Protein AF-A0A423UFI4-F1 (afdb_monomer_lite)

Structure (mmCIF, N/CA/C/O backbone):
data_AF-A0A423UFI4-F1
#
_entry.id   AF-A0A423UFI4-F1
#
loop_
_atom_site.group_PDB
_atom_site.id
_atom_site.type_symbol
_atom_site.label_atom_id
_atom_site.label_alt_id
_atom_site.label_comp_id
_atom_site.label_asym_id
_atom_site.label_entity_id
_atom_site.label_seq_id
_atom_site.pdbx_PDB_ins_code
_atom_site.Cartn_x
_atom_site.Cartn_y
_atom_site.Cartn_z
_atom_site.occupancy
_atom_site.B_iso_or_equiv
_atom_site.auth_seq_id
_atom_site.auth_comp_id
_atom_site.auth_asym_id
_atom_site.auth_atom_id
_atom_site.pdbx_PDB_model_num
ATOM 1 N N . MET A 1 1 ? 35.082 -22.199 48.204 1.00 41.47 1 MET A N 1
ATOM 2 C CA . MET A 1 1 ? 34.024 -22.912 47.455 1.00 41.47 1 MET A CA 1
ATOM 3 C C . MET A 1 1 ? 33.230 -21.872 46.673 1.00 41.47 1 MET A C 1
ATOM 5 O O . MET A 1 1 ? 32.578 -21.041 47.291 1.00 41.47 1 MET A O 1
ATOM 9 N N . LYS A 1 2 ? 33.398 -21.810 45.346 1.00 33.72 2 LYS A N 1
ATOM 10 C CA . LYS A 1 2 ? 32.762 -20.807 44.472 1.00 33.72 2 LYS A CA 1
ATOM 11 C C . LYS A 1 2 ? 31.440 -21.377 43.945 1.00 33.72 2 LYS A C 1
ATOM 13 O O . LYS A 1 2 ? 31.449 -22.463 43.376 1.00 33.72 2 LYS A O 1
ATOM 18 N N . LYS A 1 3 ? 30.323 -20.674 44.163 1.00 32.84 3 LYS A N 1
ATOM 19 C CA . LYS A 1 3 ? 29.006 -21.016 43.602 1.00 32.84 3 LYS A CA 1
ATOM 20 C C . LYS A 1 3 ? 28.933 -20.515 42.157 1.00 32.84 3 LYS A C 1
ATOM 22 O O . LYS A 1 3 ? 29.152 -19.331 41.919 1.00 32.84 3 LYS A O 1
ATOM 27 N N . ALA A 1 4 ? 28.640 -21.415 41.223 1.00 35.25 4 ALA A N 1
ATOM 28 C CA . ALA A 1 4 ? 28.339 -21.089 39.836 1.00 35.25 4 ALA A CA 1
ATOM 29 C C . ALA A 1 4 ? 26.831 -20.839 39.685 1.00 35.25 4 ALA A C 1
ATOM 31 O O . ALA A 1 4 ? 26.014 -21.634 40.145 1.00 35.25 4 ALA A O 1
ATOM 32 N N . VAL A 1 5 ? 26.491 -19.714 39.060 1.00 34.34 5 VAL A N 1
ATOM 33 C CA . VAL A 1 5 ? 25.140 -19.340 38.633 1.00 34.34 5 VAL A CA 1
ATOM 34 C C . VAL A 1 5 ? 24.912 -19.955 37.251 1.00 34.34 5 VAL A C 1
ATOM 36 O O . VAL A 1 5 ? 25.726 -19.756 36.353 1.00 34.34 5 VAL A O 1
ATOM 39 N N . SER A 1 6 ? 23.834 -20.722 37.091 1.00 32.78 6 SER A N 1
ATOM 40 C CA . SER A 1 6 ? 23.399 -21.265 35.800 1.00 32.78 6 SER A CA 1
ATOM 41 C C . SER A 1 6 ? 22.425 -20.279 35.152 1.00 32.78 6 SER A C 1
ATOM 43 O O . SER A 1 6 ? 21.407 -19.936 35.750 1.00 32.78 6 SER A O 1
ATOM 45 N N . LEU A 1 7 ? 22.770 -19.796 33.956 1.00 31.41 7 LEU A N 1
ATOM 46 C CA . LEU A 1 7 ? 21.911 -18.981 33.099 1.00 31.41 7 LEU A CA 1
ATOM 47 C C . LEU A 1 7 ? 21.249 -19.914 32.073 1.00 31.41 7 LEU A C 1
ATOM 49 O O . LEU A 1 7 ? 21.942 -20.551 31.280 1.00 31.41 7 LEU A O 1
ATOM 53 N N . LEU A 1 8 ? 19.920 -19.999 32.095 1.00 30.91 8 LEU A N 1
ATOM 54 C CA . LEU A 1 8 ? 19.121 -20.679 31.075 1.00 30.91 8 LEU A CA 1
ATOM 55 C C . LEU A 1 8 ? 18.948 -19.739 29.877 1.00 30.91 8 LEU A C 1
ATOM 57 O O . LEU A 1 8 ? 18.331 -18.684 29.997 1.00 30.91 8 LEU A O 1
ATOM 61 N N . LEU A 1 9 ? 19.505 -20.129 28.731 1.00 27.91 9 LEU A N 1
ATOM 62 C CA . LEU A 1 9 ? 19.321 -19.462 27.446 1.00 27.91 9 LEU A CA 1
ATOM 63 C C . LEU A 1 9 ? 18.262 -20.246 26.655 1.00 27.91 9 LEU A C 1
ATOM 65 O O . LEU A 1 9 ? 18.519 -21.363 26.208 1.00 27.91 9 LEU A O 1
ATOM 69 N N . SER A 1 10 ? 17.058 -19.694 26.516 1.00 30.20 10 SER A N 1
ATOM 70 C CA . SER A 1 10 ? 15.997 -20.258 25.679 1.00 30.20 10 SER A CA 1
ATOM 71 C C . SER A 1 10 ? 16.196 -19.830 24.223 1.00 30.20 10 SER A C 1
ATOM 73 O O . SER A 1 10 ? 16.030 -18.666 23.867 1.00 30.20 10 SER A O 1
ATOM 75 N N . VAL A 1 11 ? 16.557 -20.789 23.370 1.00 29.16 11 VAL A N 1
ATOM 76 C CA . VAL A 1 11 ? 16.586 -20.629 21.910 1.00 29.16 11 VAL A CA 1
ATOM 77 C C . VAL A 1 11 ? 15.175 -20.881 21.378 1.00 29.16 11 VAL A C 1
ATOM 79 O O . VAL A 1 11 ? 14.670 -21.997 21.464 1.00 29.16 11 VAL A O 1
ATOM 82 N N . ILE A 1 12 ? 14.532 -19.846 20.835 1.00 33.28 12 ILE A N 1
ATOM 83 C CA . ILE A 1 12 ? 13.278 -19.973 20.084 1.00 33.28 12 ILE A CA 1
ATOM 84 C C . ILE A 1 12 ? 13.649 -20.178 18.612 1.00 33.28 12 ILE A C 1
ATOM 86 O O . ILE A 1 12 ? 14.130 -19.261 17.950 1.00 33.28 12 ILE A O 1
ATOM 90 N N . VAL A 1 13 ? 13.450 -21.397 18.110 1.00 30.47 13 VAL A N 1
ATOM 91 C CA . VAL A 1 13 ? 13.552 -21.726 16.683 1.00 30.47 13 VAL A CA 1
ATOM 92 C C . VAL A 1 13 ? 12.216 -21.372 16.031 1.00 30.47 13 VAL A C 1
ATOM 94 O O . VAL A 1 13 ? 11.220 -22.060 16.237 1.00 30.47 13 VAL A O 1
ATOM 97 N N . GLY A 1 14 ? 12.179 -20.276 15.273 1.00 29.38 14 GLY A N 1
ATOM 98 C CA . GLY A 1 14 ? 11.041 -19.928 14.424 1.00 29.38 14 GLY A CA 1
ATOM 99 C C . GLY A 1 14 ? 11.077 -20.751 13.139 1.00 29.38 14 GLY A C 1
ATOM 100 O O . GLY A 1 14 ? 11.936 -20.527 12.291 1.00 29.38 14 GLY A O 1
ATOM 101 N N . ALA A 1 15 ? 10.161 -21.709 12.999 1.00 28.64 15 ALA A N 1
ATOM 102 C CA . ALA A 1 15 ? 9.924 -22.406 11.742 1.00 28.64 15 ALA A CA 1
ATOM 103 C C . ALA A 1 15 ? 9.087 -21.509 10.817 1.00 28.64 15 ALA A C 1
ATOM 105 O O . ALA A 1 15 ? 7.944 -21.176 11.126 1.00 28.64 15 ALA A O 1
ATOM 106 N N . THR A 1 16 ? 9.653 -21.111 9.681 1.00 28.44 16 THR A N 1
ATOM 107 C CA . THR A 1 16 ? 8.921 -20.469 8.588 1.00 28.44 16 THR A CA 1
ATOM 108 C C . THR A 1 16 ? 8.152 -21.534 7.809 1.00 28.44 16 THR A C 1
ATOM 110 O O . THR A 1 16 ? 8.743 -22.368 7.128 1.00 28.44 16 THR A O 1
ATOM 113 N N . VAL A 1 17 ? 6.821 -21.518 7.902 1.00 27.69 17 VAL A N 1
ATOM 114 C CA . VAL A 1 17 ? 5.953 -22.323 7.033 1.00 27.69 17 VAL A CA 1
ATOM 115 C C . VAL A 1 17 ? 5.722 -21.542 5.743 1.00 27.69 17 VAL A C 1
ATOM 117 O O . VAL A 1 17 ? 5.067 -20.504 5.743 1.00 27.69 17 VAL A O 1
ATOM 120 N N . SER A 1 18 ? 6.292 -22.026 4.642 1.00 27.89 18 SER A N 1
ATOM 121 C CA . SER A 1 18 ? 5.981 -21.560 3.288 1.00 27.89 18 SER A CA 1
ATOM 122 C C . SER A 1 18 ? 4.750 -22.321 2.799 1.00 27.89 18 SER A C 1
ATOM 124 O O . SER A 1 18 ? 4.812 -23.538 2.630 1.00 27.89 18 SER A O 1
ATOM 126 N N . VAL A 1 19 ? 3.625 -21.638 2.590 1.00 29.23 19 VAL A N 1
ATOM 127 C CA . VAL A 1 19 ? 2.443 -22.250 1.969 1.00 29.23 19 VAL A CA 1
ATOM 128 C C . VAL A 1 19 ? 2.614 -22.155 0.454 1.00 29.23 19 VAL A C 1
ATOM 130 O O . VAL A 1 19 ? 2.548 -21.070 -0.117 1.00 29.23 19 VAL A O 1
ATOM 133 N N . ALA A 1 20 ? 2.883 -23.289 -0.193 1.00 28.89 20 ALA A N 1
ATOM 134 C CA . ALA A 1 20 ? 2.821 -23.408 -1.645 1.00 28.89 20 ALA A CA 1
ATOM 135 C C . ALA A 1 20 ? 1.347 -23.449 -2.078 1.00 28.89 20 ALA A C 1
ATOM 137 O O . ALA A 1 20 ? 0.569 -24.250 -1.559 1.00 28.89 20 ALA A O 1
ATOM 138 N N . ALA A 1 21 ? 0.966 -22.581 -3.017 1.00 31.53 21 ALA A N 1
ATOM 139 C CA . ALA A 1 21 ? -0.362 -22.588 -3.615 1.00 31.53 21 ALA A CA 1
ATOM 140 C C . ALA A 1 21 ? -0.609 -23.917 -4.351 1.00 31.53 21 ALA A C 1
ATOM 142 O O . ALA A 1 21 ? 0.201 -24.351 -5.171 1.00 31.53 21 ALA A O 1
ATOM 143 N N . VAL A 1 22 ? -1.735 -24.557 -4.040 1.00 27.64 22 VAL A N 1
ATOM 144 C CA . VAL A 1 22 ? -2.222 -25.767 -4.708 1.00 27.64 22 VAL A CA 1
ATOM 145 C C . VAL A 1 22 ? -2.750 -25.373 -6.087 1.00 27.64 22 VAL A C 1
ATOM 147 O O . VAL A 1 22 ? -3.757 -24.676 -6.184 1.00 27.64 22 VAL A O 1
ATOM 150 N N . SER A 1 23 ? -2.089 -25.824 -7.155 1.00 31.38 23 SER A N 1
ATOM 151 C CA . SER A 1 23 ? -2.657 -25.797 -8.502 1.00 31.38 23 SER A CA 1
ATOM 152 C C . SER A 1 23 ? -3.461 -27.077 -8.731 1.00 31.38 23 SER A C 1
ATOM 154 O O . SER A 1 23 ? -2.939 -28.189 -8.657 1.00 31.38 23 SER A O 1
ATOM 156 N N . THR A 1 24 ? -4.756 -26.933 -8.999 1.00 31.14 24 THR A N 1
ATOM 157 C CA . THR A 1 24 ? -5.553 -28.004 -9.601 1.00 31.14 24 THR A CA 1
ATOM 158 C C . THR A 1 24 ? -5.586 -27.754 -11.101 1.00 31.14 24 THR A C 1
ATOM 160 O O . THR A 1 24 ? -6.089 -26.738 -11.573 1.00 31.14 24 THR A O 1
ATOM 163 N N . ALA A 1 25 ? -4.953 -28.655 -11.846 1.00 32.31 25 ALA A N 1
ATOM 164 C CA . ALA A 1 25 ? -4.973 -28.666 -13.297 1.00 32.31 25 ALA A CA 1
ATOM 165 C C . ALA A 1 25 ? -6.201 -29.438 -13.793 1.00 32.31 25 ALA A C 1
ATOM 167 O O . ALA A 1 25 ? -6.406 -30.582 -13.390 1.00 32.31 25 ALA A O 1
ATOM 168 N N . GLN A 1 26 ? -6.949 -28.847 -14.723 1.00 28.55 26 GLN A N 1
ATOM 169 C CA . GLN A 1 26 ? -7.680 -29.575 -15.759 1.00 28.55 26 GLN A CA 1
ATOM 170 C C . GLN A 1 26 ? -7.630 -28.758 -17.061 1.00 28.55 26 GLN A C 1
ATOM 172 O O . GLN A 1 26 ? -7.956 -27.574 -17.064 1.00 28.55 26 GLN A O 1
ATOM 177 N N . ALA A 1 27 ? -7.134 -29.411 -18.117 1.00 31.69 27 ALA A N 1
ATOM 178 C CA . ALA A 1 27 ? -7.040 -28.960 -19.512 1.00 31.69 27 ALA A CA 1
ATOM 179 C C . ALA A 1 27 ? -8.453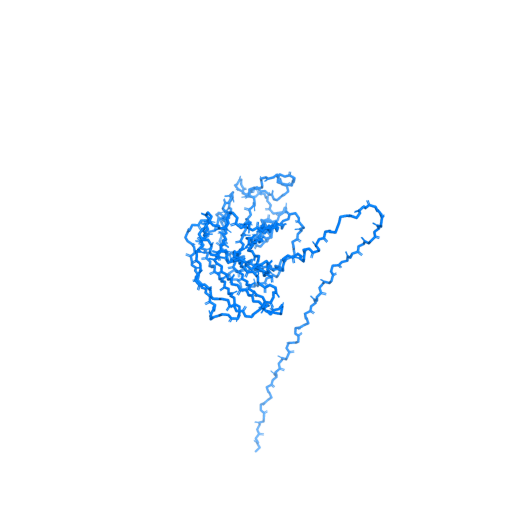 -28.769 -20.127 1.00 31.69 27 ALA A C 1
ATOM 181 O O . ALA A 1 27 ? -9.411 -29.300 -19.570 1.00 31.69 27 ALA A O 1
ATOM 182 N N . ASP A 1 28 ? -8.710 -28.019 -21.203 1.00 29.52 28 ASP A N 1
ATOM 183 C CA . ASP A 1 28 ? -8.026 -27.923 -22.503 1.00 29.52 28 ASP A CA 1
ATOM 184 C C . ASP A 1 28 ? -8.490 -26.663 -23.288 1.00 29.52 28 ASP A C 1
ATOM 186 O O . ASP A 1 28 ? -9.533 -26.092 -22.977 1.00 29.52 28 ASP A O 1
ATOM 190 N N . GLU A 1 29 ? -7.725 -26.320 -24.338 1.00 31.09 29 GLU A N 1
ATOM 191 C CA . GLU A 1 29 ? -8.028 -25.427 -25.487 1.00 31.09 29 GLU A CA 1
ATOM 192 C C . GLU A 1 29 ? -8.194 -23.904 -25.257 1.00 31.09 29 GLU A C 1
ATOM 194 O O . GLU A 1 29 ? -9.284 -23.384 -25.056 1.00 31.09 29 GLU A O 1
ATOM 199 N N . ASP A 1 30 ? -7.100 -23.140 -25.378 1.00 27.67 30 ASP A N 1
ATOM 200 C CA . ASP A 1 30 ? -6.739 -22.402 -26.610 1.00 27.67 30 ASP A CA 1
ATOM 201 C C . ASP A 1 30 ? -5.507 -21.510 -26.333 1.00 27.67 30 ASP A C 1
ATOM 203 O O . ASP A 1 30 ? -5.405 -20.790 -25.335 1.00 27.67 30 ASP A O 1
ATOM 207 N N . THR A 1 31 ? -4.509 -21.617 -27.200 1.00 36.44 31 THR A N 1
ATOM 208 C CA . THR A 1 31 ? -3.157 -21.068 -27.028 1.00 36.44 31 THR A CA 1
ATOM 209 C C . THR A 1 31 ? -3.108 -19.569 -27.326 1.00 36.44 31 THR A C 1
ATOM 211 O O . THR A 1 31 ? -2.766 -19.143 -28.427 1.00 36.44 31 THR A O 1
ATOM 214 N N . VAL A 1 32 ? -3.336 -18.748 -26.303 1.00 30.03 32 VAL A N 1
ATOM 215 C CA . VAL A 1 32 ? -2.696 -17.431 -26.192 1.00 30.03 32 VAL A CA 1
ATOM 216 C C . VAL A 1 32 ? -1.599 -17.585 -25.154 1.00 30.03 32 VAL A C 1
ATOM 218 O O . VAL A 1 32 ? -1.876 -17.960 -24.020 1.00 30.03 3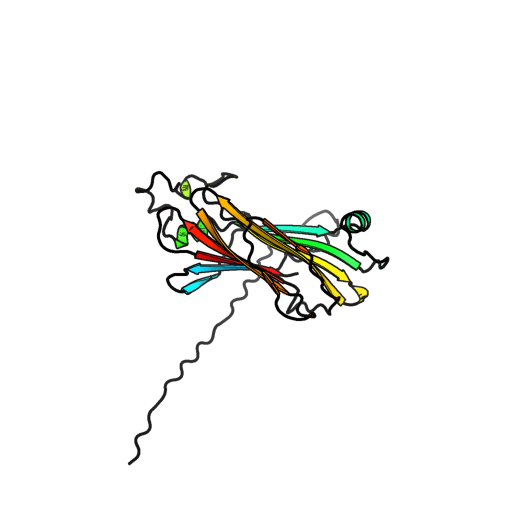2 VAL A O 1
ATOM 221 N N . ALA A 1 33 ? -0.347 -17.330 -25.535 1.00 28.45 33 ALA A N 1
ATOM 222 C CA . ALA A 1 33 ? 0.764 -17.277 -24.595 1.00 28.45 33 ALA A CA 1
ATOM 223 C C . ALA A 1 33 ? 0.530 -16.117 -23.613 1.00 28.45 33 ALA A C 1
ATOM 225 O O . ALA A 1 33 ? 0.995 -14.995 -23.815 1.00 28.45 33 ALA A O 1
ATOM 226 N N . THR A 1 34 ? -0.228 -16.375 -22.551 1.00 28.98 34 THR A N 1
ATOM 227 C CA . THR A 1 34 ? -0.256 -15.552 -21.354 1.00 28.98 34 THR A CA 1
ATOM 228 C C . THR A 1 34 ? 1.157 -15.591 -20.806 1.00 28.98 34 THR A C 1
ATOM 230 O O . THR A 1 34 ? 1.612 -16.601 -20.271 1.00 28.98 34 THR A O 1
ATOM 233 N N . VAL A 1 35 ? 1.890 -14.489 -20.986 1.00 32.12 35 VAL A N 1
ATOM 234 C CA . VAL A 1 35 ? 3.066 -14.201 -20.168 1.00 32.12 35 VAL A CA 1
ATOM 235 C C . VAL A 1 35 ? 2.604 -14.426 -18.737 1.00 32.12 35 VAL A C 1
ATOM 237 O O . VAL A 1 35 ? 1.730 -13.699 -18.268 1.00 32.12 35 VAL A O 1
ATOM 240 N N . ALA A 1 36 ? 3.097 -15.483 -18.092 1.00 28.73 36 ALA A N 1
ATOM 241 C CA . ALA A 1 36 ? 2.765 -15.789 -16.714 1.00 28.73 36 ALA A CA 1
ATOM 242 C C . ALA A 1 36 ? 3.289 -14.629 -15.865 1.00 28.73 36 ALA A C 1
ATOM 244 O O . ALA A 1 36 ? 4.450 -14.595 -15.459 1.00 28.73 36 ALA A O 1
ATOM 245 N N . THR A 1 37 ? 2.453 -13.613 -15.673 1.00 38.28 37 THR A N 1
ATOM 246 C CA . THR A 1 37 ? 2.722 -12.520 -14.759 1.00 38.28 37 THR A CA 1
ATOM 247 C C . THR A 1 37 ? 2.739 -13.155 -13.383 1.00 38.28 37 THR A C 1
ATOM 249 O O . THR A 1 37 ? 1.687 -13.517 -12.857 1.00 38.28 37 THR A O 1
ATOM 252 N N . ARG A 1 38 ? 3.938 -13.361 -12.828 1.00 48.47 38 ARG A N 1
ATOM 253 C CA . ARG A 1 38 ? 4.105 -13.708 -11.417 1.00 48.47 38 ARG A CA 1
ATOM 254 C C . ARG A 1 38 ? 3.233 -12.734 -10.626 1.00 48.47 38 ARG A C 1
ATOM 256 O O . ARG A 1 38 ? 3.368 -11.524 -10.810 1.00 48.47 38 ARG A O 1
ATOM 263 N N . ALA A 1 39 ? 2.292 -13.261 -9.844 1.00 52.88 39 ALA A N 1
ATOM 264 C CA . ALA A 1 39 ? 1.471 -12.424 -8.983 1.00 52.88 39 ALA A CA 1
ATOM 265 C C . ALA A 1 39 ? 2.407 -11.596 -8.088 1.00 52.88 39 ALA A C 1
ATOM 267 O O . ALA A 1 39 ? 3.435 -12.129 -7.651 1.00 52.88 39 ALA A O 1
ATOM 268 N N . PRO A 1 40 ? 2.102 -10.313 -7.850 1.00 56.69 40 PRO A N 1
ATOM 269 C CA . PRO A 1 40 ? 2.939 -9.485 -7.001 1.00 56.69 40 PRO A CA 1
ATOM 270 C C . PRO A 1 40 ? 3.070 -10.127 -5.623 1.00 56.69 40 PRO A C 1
ATOM 272 O O . PRO A 1 40 ? 2.098 -10.637 -5.063 1.00 56.69 40 PRO A O 1
ATOM 275 N N . GLU A 1 41 ? 4.281 -10.117 -5.076 1.00 82.19 41 GLU A N 1
ATOM 276 C CA . GLU A 1 41 ? 4.501 -10.605 -3.723 1.00 82.19 41 GLU A CA 1
ATOM 277 C C . GLU A 1 41 ? 4.039 -9.533 -2.739 1.00 82.19 41 GLU A C 1
ATOM 279 O O . GLU A 1 41 ? 4.568 -8.419 -2.710 1.00 82.19 41 GLU A O 1
ATOM 284 N N . TYR A 1 42 ? 3.046 -9.872 -1.923 1.00 86.50 42 TYR A N 1
ATOM 285 C CA . TYR A 1 42 ? 2.554 -9.000 -0.869 1.00 86.50 42 TYR A CA 1
ATOM 286 C C . TYR A 1 42 ? 2.492 -9.730 0.469 1.00 86.50 42 TYR A C 1
ATOM 288 O O . TYR A 1 42 ? 2.432 -10.957 0.540 1.00 86.50 42 TYR A O 1
ATOM 296 N N . SER A 1 43 ? 2.509 -8.954 1.546 1.00 87.94 43 SER A N 1
ATOM 297 C CA . SER A 1 43 ? 2.246 -9.444 2.896 1.00 87.94 43 SER A CA 1
ATOM 298 C C . SER A 1 43 ? 1.465 -8.400 3.673 1.00 87.94 43 SER A C 1
ATOM 300 O O . SER A 1 43 ? 1.669 -7.197 3.480 1.00 87.94 43 SER A O 1
ATOM 302 N N . VAL A 1 44 ? 0.583 -8.869 4.552 1.00 90.12 44 VAL A N 1
ATOM 303 C CA . VAL A 1 44 ? -0.260 -8.008 5.377 1.00 90.12 44 VAL A CA 1
ATOM 304 C C . VAL A 1 44 ? -0.142 -8.421 6.830 1.00 90.12 44 VAL A C 1
ATOM 306 O O . VAL A 1 44 ? -0.256 -9.599 7.169 1.00 90.12 44 VAL A O 1
ATOM 309 N N . GLU A 1 45 ? 0.092 -7.439 7.688 1.00 91.75 45 GLU A N 1
ATOM 310 C CA . GLU A 1 45 ? 0.199 -7.631 9.128 1.00 91.75 45 GLU A CA 1
ATOM 311 C C . GLU A 1 45 ? -0.724 -6.661 9.854 1.00 91.75 45 GLU A C 1
ATOM 313 O O . GLU A 1 45 ? -0.828 -5.486 9.493 1.00 91.75 45 GLU A O 1
ATOM 318 N N . ILE A 1 46 ? -1.369 -7.155 10.907 1.00 89.00 46 ILE A N 1
ATOM 319 C CA . ILE A 1 46 ? -2.170 -6.355 11.825 1.00 89.00 46 ILE A CA 1
ATOM 320 C C . ILE A 1 46 ? -1.499 -6.381 13.196 1.00 89.00 46 ILE A C 1
ATOM 322 O O . ILE A 1 46 ? -1.278 -7.444 13.777 1.00 89.00 46 ILE A O 1
ATOM 326 N N . THR A 1 47 ? -1.175 -5.200 13.717 1.00 91.50 47 THR A N 1
ATOM 327 C CA . THR A 1 47 ? -0.613 -5.012 15.056 1.00 91.50 47 THR A CA 1
ATOM 328 C C . THR A 1 47 ? -1.614 -4.273 15.936 1.00 91.50 47 THR A C 1
ATOM 330 O O . THR A 1 47 ? -1.965 -3.129 15.643 1.00 91.50 47 THR A O 1
ATOM 333 N N . ASP A 1 48 ? -2.021 -4.873 17.052 1.00 87.38 48 ASP A N 1
ATOM 334 C CA . ASP A 1 48 ? -2.680 -4.129 18.127 1.00 87.38 48 ASP A CA 1
ATOM 335 C C . ASP A 1 48 ? -1.635 -3.240 18.809 1.00 87.38 48 ASP A C 1
ATOM 337 O O . ASP A 1 48 ? -0.651 -3.718 19.376 1.00 87.38 48 ASP A O 1
ATOM 341 N N . THR A 1 49 ? -1.831 -1.925 18.732 1.00 87.88 49 THR A N 1
ATOM 342 C CA . THR A 1 49 ? -0.867 -0.954 19.267 1.00 87.88 49 THR A CA 1
ATOM 343 C C . THR A 1 49 ? -0.856 -0.881 20.795 1.00 87.88 49 THR A C 1
ATOM 345 O O . THR A 1 49 ? 0.091 -0.345 21.365 1.00 87.88 49 THR A O 1
ATOM 348 N N . THR A 1 50 ? -1.867 -1.442 21.461 1.00 84.50 50 THR A N 1
ATOM 349 C CA . THR A 1 50 ? -1.982 -1.490 22.924 1.00 84.50 50 THR A CA 1
ATOM 350 C C . THR A 1 50 ? -1.168 -2.645 23.493 1.00 84.50 50 THR A C 1
ATOM 352 O O . THR A 1 50 ? -0.420 -2.471 24.452 1.00 84.50 50 THR A O 1
ATOM 355 N N . THR A 1 51 ? -1.295 -3.830 22.890 1.00 86.25 51 THR A N 1
ATOM 356 C CA . THR A 1 51 ? -0.593 -5.047 23.331 1.00 86.25 51 THR A CA 1
ATOM 357 C C . THR A 1 51 ? 0.739 -5.272 22.614 1.00 86.25 51 THR A C 1
ATOM 359 O O . THR A 1 51 ? 1.554 -6.072 23.069 1.00 86.25 51 THR A O 1
ATOM 362 N N . GLY A 1 52 ? 0.971 -4.601 21.482 1.00 86.06 52 GLY A N 1
ATOM 363 C CA . GLY A 1 52 ? 2.120 -4.818 20.597 1.00 86.06 52 GLY A CA 1
ATOM 364 C C . GLY A 1 52 ? 2.054 -6.131 19.808 1.00 86.06 52 GLY A C 1
ATOM 365 O O . GLY A 1 52 ? 2.972 -6.444 19.046 1.00 86.06 52 GLY A O 1
ATOM 366 N N . ARG A 1 53 ? 0.984 -6.919 19.974 1.00 86.50 53 ARG A N 1
ATOM 367 C CA . ARG A 1 53 ? 0.827 -8.211 19.308 1.00 86.50 53 ARG A CA 1
ATOM 368 C C . ARG A 1 53 ? 0.613 -7.994 17.815 1.00 86.50 53 ARG A C 1
ATOM 370 O O . ARG A 1 53 ? -0.331 -7.319 17.419 1.00 86.50 53 ARG A O 1
ATOM 377 N N . THR A 1 54 ? 1.470 -8.611 17.006 1.00 88.44 54 THR A N 1
ATOM 378 C CA . THR A 1 54 ? 1.365 -8.612 15.542 1.00 88.44 54 THR A CA 1
ATOM 379 C C . THR A 1 54 ? 0.909 -9.978 15.058 1.00 88.44 54 THR A C 1
ATOM 381 O O . THR A 1 54 ? 1.404 -11.003 15.531 1.00 88.44 54 THR A O 1
ATOM 384 N N . VAL A 1 55 ? -0.051 -9.990 14.140 1.00 85.75 55 VAL A N 1
ATOM 385 C CA . VAL A 1 55 ? -0.609 -11.199 13.541 1.00 85.75 55 VAL A CA 1
ATOM 386 C C . VAL A 1 55 ? -0.533 -11.058 12.018 1.00 85.75 55 VAL A C 1
ATOM 388 O O . VAL A 1 55 ? -1.011 -10.050 11.487 1.00 85.75 55 VAL A O 1
ATOM 391 N N . PRO A 1 56 ? 0.072 -12.026 11.305 1.00 86.06 56 PRO A N 1
ATOM 392 C CA . PRO A 1 56 ? -0.004 -12.062 9.853 1.00 86.06 56 PRO A CA 1
ATOM 393 C C . PRO A 1 56 ? -1.449 -12.330 9.433 1.00 86.06 56 PRO A C 1
ATOM 395 O O . PRO A 1 56 ? -2.134 -13.164 10.029 1.00 86.06 56 PRO A O 1
ATOM 398 N N . VAL A 1 57 ? -1.910 -11.625 8.408 1.00 83.94 57 VAL A N 1
ATOM 399 C CA . VAL A 1 57 ? -3.285 -11.733 7.929 1.00 83.94 57 VAL A CA 1
ATOM 400 C C . VAL A 1 57 ? -3.333 -12.652 6.718 1.00 83.94 57 VAL A C 1
ATOM 402 O O . VAL A 1 57 ? -2.643 -12.421 5.726 1.00 83.94 57 VAL A O 1
ATOM 405 N N . VAL A 1 58 ? -4.163 -13.689 6.803 1.00 78.19 58 VAL A N 1
ATOM 406 C CA . VAL A 1 58 ? -4.567 -14.482 5.639 1.00 78.19 58 VAL A CA 1
ATOM 407 C C . VAL A 1 58 ? -5.798 -13.807 5.046 1.00 78.19 58 VAL A C 1
ATOM 409 O O . VAL A 1 58 ? -6.745 -13.520 5.776 1.00 78.19 58 VAL A O 1
ATOM 412 N N . LEU A 1 59 ? -5.739 -13.511 3.752 1.00 79.69 59 LEU A N 1
ATOM 413 C CA . LEU A 1 59 ? -6.764 -12.764 3.031 1.00 79.69 59 LEU A CA 1
ATOM 414 C C . LEU A 1 59 ? -7.390 -13.645 1.967 1.00 79.69 59 LEU A C 1
ATOM 416 O O . LEU A 1 59 ? -6.681 -14.416 1.312 1.00 79.69 59 LEU A O 1
ATOM 420 N N . ASP A 1 60 ? -8.691 -13.477 1.775 1.00 79.12 60 ASP A N 1
ATOM 421 C CA . ASP A 1 60 ? -9.391 -14.073 0.651 1.00 79.12 60 ASP A CA 1
ATOM 422 C C . ASP A 1 60 ? -9.021 -13.335 -0.642 1.00 79.12 60 ASP A C 1
ATOM 424 O O . ASP A 1 60 ? -8.624 -12.166 -0.633 1.00 79.12 60 ASP A O 1
ATOM 428 N N . SER A 1 61 ? -9.130 -14.012 -1.788 1.00 76.62 61 SER A N 1
ATOM 429 C CA . SER A 1 61 ? -8.776 -13.414 -3.083 1.00 76.62 61 SER A CA 1
ATOM 430 C C . SER A 1 61 ? -9.588 -12.160 -3.403 1.00 76.62 61 SER A C 1
ATOM 432 O O . SER A 1 61 ? -9.087 -11.268 -4.084 1.00 76.62 61 SER A O 1
ATOM 434 N N . ASP A 1 62 ? -10.819 -12.085 -2.899 1.00 79.00 62 ASP A N 1
ATOM 435 C CA . ASP A 1 62 ? -11.739 -10.971 -3.136 1.00 79.00 62 ASP A CA 1
ATOM 436 C C . ASP A 1 62 ? -11.342 -9.705 -2.355 1.00 79.00 62 ASP A C 1
ATOM 438 O O . ASP A 1 62 ? -11.679 -8.593 -2.768 1.00 79.00 62 ASP A O 1
ATOM 442 N N . ASP A 1 63 ? -10.555 -9.858 -1.285 1.00 83.62 63 ASP A N 1
ATOM 443 C CA . ASP A 1 63 ? -10.019 -8.756 -0.478 1.00 83.62 63 ASP A CA 1
ATOM 444 C C . ASP A 1 63 ? -8.725 -8.175 -1.067 1.00 83.62 63 ASP A C 1
ATOM 446 O O . ASP A 1 63 ? -8.208 -7.160 -0.589 1.00 83.62 63 ASP A O 1
ATOM 450 N N . VAL A 1 64 ? -8.178 -8.802 -2.114 1.00 87.75 64 VAL A N 1
ATOM 451 C CA . VAL A 1 64 ? -6.887 -8.442 -2.702 1.00 87.75 64 VAL A CA 1
ATOM 452 C C . VAL A 1 64 ? -7.060 -8.019 -4.150 1.00 87.75 64 VAL A C 1
ATOM 454 O O . VAL A 1 64 ? -7.301 -8.817 -5.053 1.00 87.75 64 VAL A O 1
ATOM 457 N N . LYS A 1 65 ? -6.818 -6.735 -4.411 1.00 90.56 65 LYS A N 1
ATOM 458 C CA . LYS A 1 65 ? -6.782 -6.189 -5.764 1.00 90.56 65 LYS A CA 1
ATOM 459 C C . LYS A 1 65 ? -5.355 -5.859 -6.177 1.00 90.56 65 LYS A C 1
ATOM 461 O O . LYS A 1 65 ? -4.807 -4.812 -5.829 1.00 90.56 65 LYS A O 1
ATOM 466 N N . ASN A 1 66 ? -4.795 -6.727 -7.011 1.00 90.44 66 ASN A N 1
ATOM 467 C CA . ASN A 1 66 ? -3.525 -6.495 -7.690 1.00 90.44 66 ASN A CA 1
ATOM 468 C C . ASN A 1 66 ? -3.756 -5.728 -8.991 1.00 90.44 66 ASN A C 1
ATOM 470 O O . ASN A 1 66 ? -4.607 -6.090 -9.800 1.00 90.44 66 ASN A O 1
ATOM 474 N N . THR A 1 67 ? -3.007 -4.651 -9.199 1.00 92.31 67 THR A N 1
ATOM 475 C CA . THR A 1 67 ? -3.048 -3.870 -10.440 1.00 92.31 67 THR A CA 1
ATOM 476 C C . THR A 1 67 ? -1.645 -3.778 -10.998 1.00 92.31 67 THR A C 1
ATOM 478 O O . THR A 1 67 ? -0.751 -3.331 -10.290 1.00 92.31 67 THR A O 1
ATOM 481 N N . LYS A 1 68 ? -1.470 -4.155 -12.266 1.00 92.44 68 LYS A N 1
ATOM 482 C CA . LYS A 1 68 ? -0.235 -3.978 -13.029 1.00 92.44 68 LYS A CA 1
ATOM 483 C C . LYS A 1 68 ? -0.583 -3.368 -14.375 1.00 92.44 68 LYS A C 1
ATOM 485 O O . LYS A 1 68 ? -1.384 -3.920 -15.124 1.00 92.44 68 LYS A O 1
ATOM 490 N N . THR A 1 69 ? 0.012 -2.226 -14.679 1.00 92.12 69 THR A N 1
ATOM 491 C CA . THR A 1 69 ? -0.192 -1.527 -15.945 1.00 92.12 69 THR A CA 1
ATOM 492 C C . THR A 1 69 ? 1.160 -1.180 -16.532 1.00 92.12 69 THR A C 1
ATOM 494 O O . THR A 1 69 ? 1.925 -0.435 -15.923 1.00 92.12 69 THR A O 1
ATOM 497 N N . GLU A 1 70 ? 1.458 -1.720 -17.710 1.00 90.81 70 GLU A N 1
ATOM 498 C CA . GLU A 1 70 ? 2.595 -1.266 -18.504 1.00 90.81 70 GLU A CA 1
ATOM 499 C C . GLU A 1 70 ? 2.292 0.130 -19.059 1.00 90.81 70 GLU A C 1
ATOM 501 O O . GLU A 1 70 ? 1.224 0.368 -19.618 1.00 90.81 70 GLU A O 1
ATOM 506 N N . ILE A 1 71 ? 3.225 1.059 -18.874 1.00 85.81 71 ILE A N 1
ATOM 507 C CA . ILE A 1 71 ? 3.170 2.401 -19.440 1.00 85.81 71 ILE A CA 1
ATOM 508 C C . ILE A 1 71 ? 3.819 2.334 -20.815 1.00 85.81 71 ILE A C 1
ATOM 510 O O . ILE A 1 71 ? 5.025 2.098 -20.935 1.00 85.81 71 ILE A O 1
ATOM 514 N N . THR A 1 72 ? 3.019 2.574 -21.850 1.00 82.31 72 THR A N 1
ATOM 515 C CA . THR A 1 72 ? 3.513 2.592 -23.226 1.00 82.31 72 THR A CA 1
ATOM 516 C C . THR A 1 72 ? 4.483 3.748 -23.459 1.00 82.31 72 THR A C 1
ATOM 518 O O . THR A 1 72 ? 4.507 4.736 -22.719 1.00 82.31 72 THR A O 1
ATOM 521 N N . ALA A 1 73 ? 5.256 3.666 -24.545 1.00 70.75 73 ALA A N 1
ATOM 522 C CA . ALA A 1 73 ? 6.215 4.712 -24.876 1.00 70.75 73 ALA A CA 1
ATOM 523 C C . ALA A 1 73 ? 5.554 6.107 -25.002 1.00 70.75 73 ALA A C 1
ATOM 525 O O . ALA A 1 73 ? 6.078 7.116 -24.535 1.00 70.75 73 ALA A O 1
ATOM 526 N N . VAL A 1 74 ? 4.357 6.156 -25.595 1.00 72.94 74 VAL A N 1
ATOM 527 C CA . VAL A 1 74 ? 3.597 7.396 -25.811 1.00 72.94 74 VAL A CA 1
ATOM 528 C C . VAL A 1 74 ? 3.056 7.961 -24.493 1.00 72.94 74 VAL A C 1
ATOM 530 O O . VAL A 1 74 ? 3.168 9.160 -24.235 1.00 72.94 74 VAL A O 1
ATOM 533 N N . GLU A 1 75 ? 2.507 7.108 -23.627 1.00 72.94 75 GLU A N 1
ATOM 534 C CA . GLU A 1 75 ? 2.008 7.521 -22.310 1.00 72.94 75 GLU A CA 1
ATOM 535 C C . GLU A 1 75 ? 3.129 7.949 -21.370 1.00 72.94 75 GLU A C 1
ATOM 537 O O . GLU A 1 75 ? 2.935 8.822 -20.524 1.00 72.94 75 GLU A O 1
ATOM 542 N N . GLY A 1 76 ? 4.311 7.347 -21.487 1.00 69.44 76 GLY A N 1
ATOM 543 C CA . GLY A 1 76 ? 5.396 7.712 -20.600 1.00 69.44 76 GLY A CA 1
ATOM 544 C C . GLY A 1 76 ? 5.978 9.087 -20.926 1.00 69.44 76 GLY A C 1
ATOM 545 O O . GLY A 1 76 ? 6.269 9.840 -19.999 1.00 69.44 76 GLY A O 1
ATOM 546 N N . VAL A 1 77 ? 6.034 9.468 -22.210 1.00 70.06 77 VAL A N 1
ATOM 547 C CA . VAL A 1 77 ? 6.427 10.825 -22.631 1.00 70.06 77 VAL A CA 1
ATOM 548 C C . VAL A 1 77 ? 5.466 11.871 -22.061 1.00 70.06 77 VAL A C 1
ATOM 550 O O . VAL A 1 77 ? 5.916 12.872 -21.505 1.00 70.06 77 VAL A O 1
ATOM 553 N N . SER A 1 78 ? 4.150 11.632 -22.117 1.00 70.31 78 SER A N 1
ATOM 554 C CA . SER A 1 78 ? 3.160 12.573 -21.564 1.00 70.31 78 SER A CA 1
ATOM 555 C C . SER A 1 78 ? 3.213 12.679 -20.036 1.00 70.31 78 SER A C 1
ATOM 557 O O . SER A 1 78 ? 2.864 13.716 -19.474 1.00 70.31 78 SER A O 1
ATOM 559 N N . ARG A 1 79 ? 3.712 11.639 -19.356 1.00 71.44 79 ARG A N 1
ATOM 560 C CA . ARG A 1 79 ? 3.944 11.610 -17.903 1.00 71.44 79 ARG A CA 1
ATOM 561 C C . ARG A 1 79 ? 5.343 12.087 -17.488 1.00 71.44 79 ARG A C 1
ATOM 563 O O . ARG A 1 79 ? 5.666 12.037 -16.302 1.00 71.44 79 ARG A O 1
ATOM 570 N N . GLY A 1 80 ? 6.156 12.569 -18.433 1.00 65.88 80 GLY A N 1
ATOM 571 C CA . GLY A 1 80 ? 7.495 13.103 -18.172 1.00 65.88 80 GLY A CA 1
ATOM 572 C C . GLY A 1 80 ? 8.554 12.039 -17.869 1.00 65.88 80 GLY A C 1
ATOM 573 O O . GLY A 1 80 ? 9.588 12.358 -17.286 1.00 65.88 80 GLY A O 1
ATOM 574 N N . TYR A 1 81 ? 8.316 10.778 -18.236 1.00 66.12 81 TYR A N 1
ATOM 575 C CA . TYR A 1 81 ? 9.333 9.734 -18.155 1.00 66.12 81 TYR A CA 1
ATOM 576 C C . TYR A 1 81 ? 10.253 9.800 -19.375 1.00 66.12 81 TYR A C 1
ATOM 578 O O . TYR A 1 81 ? 9.794 9.764 -20.517 1.00 66.12 81 TYR A O 1
ATOM 586 N N . SER A 1 82 ? 11.566 9.833 -19.136 1.00 59.00 82 SER A N 1
ATOM 587 C CA . SER A 1 82 ? 12.564 9.599 -20.183 1.00 59.00 82 SER A CA 1
ATOM 588 C C . SER A 1 82 ? 12.557 8.119 -20.555 1.00 59.00 82 SER A C 1
ATOM 590 O O . SER A 1 82 ? 13.261 7.316 -19.944 1.00 59.00 82 SER A O 1
ATOM 592 N N . LEU A 1 83 ? 11.726 7.757 -21.526 1.00 57.16 83 LEU A N 1
ATOM 593 C CA . LEU A 1 83 ? 11.756 6.447 -22.161 1.00 57.16 83 LEU A CA 1
ATOM 594 C C . LEU A 1 83 ? 12.802 6.509 -23.267 1.00 57.16 83 LEU A C 1
ATOM 596 O O . LEU A 1 83 ? 12.583 7.118 -24.315 1.00 57.16 83 LEU A O 1
ATOM 600 N N . LEU A 1 84 ? 13.979 5.957 -22.995 1.00 51.69 84 LEU A N 1
ATOM 601 C CA . LEU A 1 84 ? 14.997 5.807 -24.024 1.00 51.69 84 LEU A CA 1
ATOM 602 C C . LEU A 1 84 ? 14.613 4.647 -24.951 1.00 51.69 84 LEU A C 1
ATOM 604 O O . LEU A 1 84 ? 13.899 3.728 -24.567 1.00 51.69 84 LEU A O 1
ATOM 608 N N . SER A 1 85 ? 15.094 4.725 -26.188 1.00 54.28 85 SER A N 1
ATOM 609 C CA . SER A 1 85 ? 14.817 3.872 -27.354 1.00 54.28 85 SER A CA 1
ATOM 610 C C . SER A 1 85 ? 15.207 2.387 -27.227 1.00 54.28 85 SER A C 1
ATOM 612 O O . SER A 1 85 ? 15.377 1.710 -28.240 1.00 54.28 85 SER A O 1
ATOM 614 N N . ASP A 1 86 ? 15.421 1.883 -26.014 1.00 64.44 86 ASP A N 1
ATOM 615 C CA . ASP A 1 86 ? 15.841 0.511 -25.755 1.00 64.44 86 ASP A CA 1
ATOM 616 C C . ASP A 1 86 ? 14.611 -0.400 -25.656 1.00 64.44 86 ASP A C 1
ATOM 618 O O . ASP A 1 86 ? 13.806 -0.300 -24.730 1.00 64.44 86 ASP A O 1
ATOM 622 N N . ALA A 1 87 ? 14.472 -1.321 -26.614 1.00 67.19 87 ALA A N 1
ATOM 623 C CA . ALA A 1 87 ? 13.377 -2.289 -26.654 1.00 67.19 87 ALA A CA 1
ATOM 624 C C . ALA A 1 87 ? 13.310 -3.192 -25.406 1.00 67.19 87 ALA A C 1
ATOM 626 O O . ALA A 1 87 ? 12.265 -3.807 -25.170 1.00 67.19 87 ALA A O 1
ATOM 627 N N . SER A 1 88 ? 14.390 -3.264 -24.618 1.00 80.69 88 SER A N 1
ATOM 628 C CA . SER A 1 88 ? 14.480 -4.029 -23.373 1.00 80.69 88 SER A CA 1
ATOM 629 C C . SER A 1 88 ? 14.047 -3.259 -22.118 1.00 80.69 88 SER A C 1
ATOM 631 O O . SER A 1 88 ? 13.919 -3.875 -21.056 1.00 80.69 88 SER A O 1
ATOM 633 N N . GLU A 1 89 ? 13.779 -1.949 -22.222 1.00 86.38 89 GLU A N 1
ATOM 634 C CA . GLU A 1 89 ? 13.198 -1.145 -21.145 1.00 86.38 89 GLU A CA 1
ATOM 635 C C . GLU A 1 89 ? 11.663 -1.215 -21.184 1.00 86.38 89 GLU A C 1
ATOM 637 O O . GLU A 1 89 ? 11.012 -1.045 -22.221 1.00 86.38 89 GLU A O 1
ATOM 642 N N . ARG A 1 90 ? 11.068 -1.476 -20.020 1.00 87.69 90 ARG A N 1
ATOM 643 C CA . ARG A 1 90 ? 9.621 -1.479 -19.802 1.00 87.69 90 ARG A CA 1
ATOM 644 C C . ARG A 1 90 ? 9.307 -0.735 -18.519 1.00 87.69 90 ARG A C 1
ATOM 646 O O . ARG A 1 90 ? 9.975 -0.950 -17.511 1.00 87.69 90 ARG A O 1
ATOM 653 N N . THR A 1 91 ? 8.304 0.136 -18.552 1.00 90.25 91 THR A N 1
ATOM 654 C CA . THR A 1 91 ? 7.856 0.884 -17.371 1.00 90.25 91 THR A CA 1
ATOM 655 C C . THR A 1 91 ? 6.496 0.372 -16.937 1.00 90.25 91 THR A C 1
ATOM 657 O O . THR A 1 91 ? 5.617 0.197 -17.771 1.00 90.25 91 THR A O 1
ATOM 660 N N . TYR A 1 92 ? 6.312 0.161 -15.639 1.00 91.94 92 TYR A N 1
ATOM 661 C CA . TYR A 1 92 ? 5.078 -0.342 -15.054 1.00 91.94 92 TYR A CA 1
ATOM 662 C C . TYR A 1 92 ? 4.639 0.547 -13.897 1.00 91.94 92 TYR A C 1
ATOM 664 O O . TYR A 1 92 ? 5.466 1.009 -13.112 1.00 91.94 92 TYR A O 1
ATOM 672 N N . THR A 1 93 ? 3.333 0.743 -13.762 1.00 93.31 93 THR A N 1
ATOM 673 C CA . THR A 1 93 ? 2.696 1.130 -12.503 1.00 93.31 93 THR A CA 1
ATOM 674 C C . THR A 1 93 ? 2.059 -0.119 -11.919 1.00 93.31 93 THR A C 1
ATOM 676 O O . THR A 1 93 ? 1.193 -0.725 -12.551 1.00 93.31 93 THR A O 1
ATOM 679 N N . GLU A 1 94 ? 2.486 -0.505 -10.724 1.00 94.56 94 GLU A N 1
ATOM 680 C CA . GLU A 1 94 ? 2.005 -1.711 -10.064 1.00 94.56 94 GLU A CA 1
ATOM 681 C C . GLU A 1 94 ? 1.701 -1.443 -8.589 1.00 94.56 94 GLU A C 1
ATOM 683 O O . GLU A 1 94 ? 2.377 -0.652 -7.925 1.00 94.56 94 GLU A O 1
ATOM 688 N N . SER A 1 95 ? 0.632 -2.052 -8.088 1.00 94.94 95 SER A N 1
ATOM 689 C CA . SER A 1 95 ? 0.182 -1.878 -6.712 1.00 94.94 95 SER A CA 1
ATOM 690 C C . SER A 1 95 ? -0.632 -3.060 -6.226 1.00 94.94 95 SER A C 1
ATOM 692 O O . SER A 1 95 ? -1.356 -3.686 -7.005 1.00 94.94 95 SER A O 1
ATOM 694 N N . VAL A 1 96 ? -0.622 -3.246 -4.911 1.00 94.75 96 VAL A N 1
ATOM 695 C CA . VAL A 1 96 ? -1.596 -4.066 -4.199 1.00 94.75 96 VAL A CA 1
ATOM 696 C C . VAL A 1 96 ? -2.517 -3.163 -3.387 1.00 94.75 96 VAL A C 1
ATOM 698 O O . VAL A 1 96 ? -2.059 -2.257 -2.687 1.00 94.75 96 VAL A O 1
ATOM 701 N N . GLN A 1 97 ? -3.818 -3.401 -3.497 1.00 93.56 97 GLN A N 1
ATOM 702 C CA . GLN A 1 97 ? -4.828 -2.877 -2.590 1.00 93.56 97 GLN A CA 1
ATOM 703 C C . GLN A 1 97 ? -5.407 -4.039 -1.798 1.00 93.56 97 GLN A C 1
ATOM 705 O O . GLN A 1 97 ? -5.786 -5.052 -2.378 1.00 93.56 97 GLN A O 1
ATOM 710 N N . ILE A 1 98 ? -5.484 -3.855 -0.490 1.00 91.00 98 ILE A N 1
ATOM 711 C CA . ILE A 1 98 ? -6.006 -4.835 0.447 1.00 91.00 98 ILE A CA 1
ATOM 712 C C . ILE A 1 98 ? -7.202 -4.226 1.160 1.00 91.00 98 ILE A C 1
ATOM 714 O O . ILE A 1 98 ? -7.084 -3.112 1.679 1.00 91.00 98 ILE A O 1
ATOM 718 N N . ASP A 1 99 ? -8.315 -4.947 1.212 1.00 88.81 99 ASP A N 1
ATOM 719 C CA . ASP A 1 99 ? -9.387 -4.703 2.171 1.00 88.81 99 ASP A CA 1
ATOM 720 C C . ASP A 1 99 ? -9.151 -5.554 3.424 1.00 88.81 99 ASP A C 1
ATOM 722 O O . ASP A 1 99 ? -8.989 -6.765 3.339 1.00 88.81 99 ASP A O 1
ATOM 726 N N . VAL A 1 100 ? -9.061 -4.915 4.588 1.00 85.06 100 VAL A N 1
AT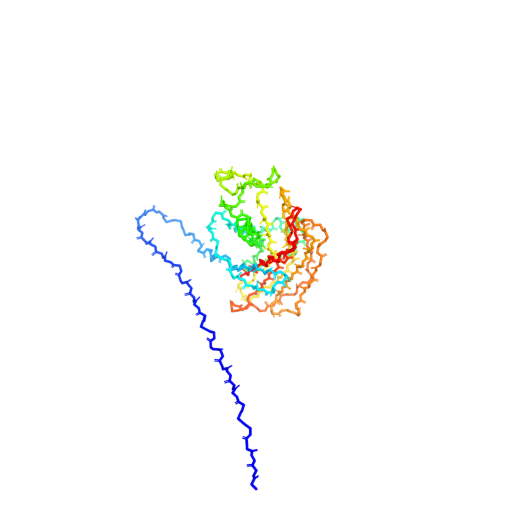OM 727 C CA . VAL A 1 100 ? -8.874 -5.599 5.880 1.00 85.06 100 VAL A CA 1
ATOM 728 C C . VAL A 1 100 ? -10.009 -5.311 6.858 1.00 85.06 100 VAL A C 1
ATOM 730 O O . VAL A 1 100 ? -9.830 -5.401 8.076 1.00 85.06 100 VAL A O 1
ATOM 733 N N . GLY A 1 101 ? -11.171 -4.899 6.348 1.00 82.12 101 GLY A N 1
ATOM 734 C CA . GLY A 1 101 ? -12.313 -4.516 7.174 1.00 82.12 101 GLY A CA 1
ATOM 735 C C . GLY A 1 101 ? -12.685 -5.560 8.222 1.00 82.12 101 GLY A C 1
ATOM 736 O O . GLY A 1 101 ? -12.839 -5.242 9.404 1.00 82.12 101 GLY A O 1
ATOM 737 N N . ASP A 1 102 ? -12.747 -6.821 7.803 1.00 78.50 102 ASP A N 1
ATOM 738 C CA . ASP A 1 102 ? -13.206 -7.926 8.640 1.00 78.50 102 ASP A CA 1
ATOM 739 C C . ASP A 1 102 ? -12.185 -8.269 9.737 1.00 78.50 102 ASP A C 1
ATOM 741 O O . ASP A 1 102 ? -12.541 -8.517 10.892 1.00 78.50 102 ASP A O 1
ATOM 745 N N . GLN A 1 103 ? -10.893 -8.191 9.422 1.00 83.38 103 GLN A N 1
ATOM 746 C CA . GLN A 1 103 ? -9.814 -8.480 10.364 1.00 83.38 103 GLN A CA 1
ATOM 747 C C . GLN A 1 103 ? -9.596 -7.335 11.353 1.00 83.38 103 GLN A C 1
ATOM 749 O O . GLN A 1 103 ? -9.282 -7.581 12.519 1.00 83.38 103 GLN A O 1
ATOM 754 N N . VAL A 1 104 ? -9.817 -6.087 10.931 1.00 83.81 104 VAL A N 1
ATOM 755 C CA . VAL A 1 104 ? -9.859 -4.945 11.850 1.00 83.81 104 VAL A CA 1
ATOM 756 C C . VAL A 1 104 ? -11.049 -5.086 12.794 1.00 83.81 104 VAL A C 1
ATOM 758 O O . VAL A 1 104 ? -10.865 -4.965 14.001 1.00 83.81 104 VAL A O 1
ATOM 761 N N . ALA A 1 105 ? -12.243 -5.398 12.286 1.00 79.38 105 ALA A N 1
ATOM 762 C CA . ALA A 1 105 ? -13.420 -5.623 13.122 1.00 79.38 105 ALA A CA 1
ATOM 763 C C . ALA A 1 105 ? -13.161 -6.708 14.184 1.00 79.38 105 ALA A C 1
ATOM 765 O O . ALA A 1 105 ? -13.396 -6.480 15.372 1.00 79.38 105 ALA A O 1
ATOM 766 N N . ALA A 1 106 ? -12.585 -7.845 13.783 1.00 78.88 106 ALA A N 1
ATOM 767 C CA . ALA A 1 106 ? -12.196 -8.916 14.698 1.00 78.88 106 ALA A CA 1
ATOM 768 C C . ALA A 1 106 ? -11.161 -8.462 15.744 1.00 78.88 106 ALA A C 1
ATOM 770 O O . ALA A 1 106 ? -11.291 -8.798 16.920 1.00 78.88 106 ALA A O 1
ATOM 771 N N . ALA A 1 107 ? -10.167 -7.653 15.356 1.00 80.81 107 ALA A N 1
ATOM 772 C CA . ALA A 1 107 ? -9.162 -7.119 16.280 1.00 80.81 107 ALA A CA 1
ATOM 773 C C . ALA A 1 107 ? -9.758 -6.193 17.357 1.00 80.81 107 ALA A C 1
ATOM 775 O O . ALA A 1 107 ? -9.222 -6.113 18.460 1.00 80.81 107 ALA A O 1
ATOM 776 N N . PHE A 1 108 ? -10.878 -5.531 17.059 1.00 79.06 108 PHE A N 1
ATOM 777 C CA . PHE A 1 108 ? -11.644 -4.736 18.022 1.00 79.06 108 PHE A CA 1
ATOM 778 C C . PHE A 1 108 ? -12.745 -5.540 18.740 1.00 79.06 108 PHE A C 1
ATOM 780 O O . PHE A 1 108 ? -13.484 -4.971 19.538 1.00 79.06 108 PHE A O 1
ATOM 787 N N . GLY A 1 109 ? -12.869 -6.850 18.496 1.00 76.81 109 GLY A N 1
ATOM 788 C CA . GLY A 1 109 ? -13.913 -7.685 19.104 1.00 76.81 109 GLY A CA 1
ATOM 789 C C . GLY A 1 109 ? -15.324 -7.383 18.588 1.00 76.81 109 GLY A C 1
ATOM 790 O O . GLY A 1 109 ? -16.301 -7.614 19.291 1.00 76.81 109 GLY A O 1
ATOM 791 N N . LEU A 1 110 ? -15.438 -6.848 17.370 1.00 73.94 110 LEU A N 1
ATOM 792 C CA . LEU A 1 110 ? -16.702 -6.492 16.715 1.00 73.94 110 LEU A CA 1
ATOM 793 C C . LEU A 1 110 ? -17.248 -7.625 15.832 1.00 73.94 110 LEU A C 1
ATOM 795 O O . LEU A 1 110 ? -17.952 -7.370 14.853 1.00 73.94 110 LEU A O 1
ATOM 799 N N . ASP A 1 111 ? -16.894 -8.875 16.139 1.00 64.81 111 ASP A N 1
ATOM 800 C CA . ASP A 1 111 ? -17.375 -10.025 15.381 1.00 64.81 111 ASP A CA 1
ATOM 801 C C . ASP A 1 111 ? -18.902 -10.195 15.493 1.00 64.81 111 ASP A C 1
ATOM 803 O O . ASP A 1 111 ? -19.566 -9.646 16.378 1.00 64.81 111 ASP A O 1
ATOM 807 N N . ALA A 1 112 ? -19.489 -10.931 14.543 1.00 51.22 112 ALA A N 1
ATOM 808 C CA . ALA A 1 112 ? -20.941 -11.045 14.366 1.00 51.22 112 ALA A CA 1
ATOM 809 C C . ALA A 1 112 ? -21.713 -11.552 15.607 1.00 51.22 112 ALA A C 1
ATOM 811 O O . ALA A 1 112 ? -22.939 -11.472 15.620 1.00 51.22 112 ALA A O 1
ATOM 812 N N . ALA A 1 113 ? -21.024 -12.049 16.641 1.00 49.47 113 ALA A N 1
ATOM 813 C CA . ALA A 1 113 ? -21.617 -12.553 17.875 1.00 49.47 113 ALA A CA 1
ATOM 814 C C . ALA A 1 113 ? -21.799 -11.486 18.978 1.00 49.47 113 ALA A C 1
ATOM 816 O O . ALA A 1 113 ? -22.557 -11.731 19.913 1.00 49.47 113 ALA A O 1
ATOM 817 N N . HIS A 1 114 ? -21.154 -10.314 18.885 1.00 46.72 114 HIS A N 1
ATOM 818 C CA . HIS A 1 114 ? -21.149 -9.295 19.955 1.00 46.72 114 HIS A CA 1
ATOM 819 C C . HIS A 1 114 ? -21.974 -8.027 19.667 1.00 46.72 114 HIS A C 1
ATOM 821 O O . HIS A 1 114 ? -22.015 -7.104 20.486 1.00 46.72 114 HIS A O 1
ATOM 827 N N . VAL A 1 115 ? -22.664 -7.952 18.527 1.00 47.06 115 VAL A N 1
ATOM 828 C CA . VAL A 1 115 ? -23.350 -6.724 18.093 1.00 47.06 115 VAL A CA 1
ATOM 829 C C . VAL A 1 115 ? -24.806 -6.686 18.573 1.00 47.06 115 VAL A C 1
ATOM 831 O O . VAL A 1 115 ? -25.733 -6.806 17.781 1.00 47.06 115 VAL A O 1
ATOM 834 N N . GLU A 1 116 ? -25.018 -6.466 19.873 1.00 47.12 116 GLU A N 1
ATOM 835 C CA . GLU A 1 116 ? -26.315 -5.982 20.393 1.00 47.12 116 GLU A CA 1
ATOM 836 C C . GLU A 1 116 ? -26.262 -4.545 20.951 1.00 47.12 116 GLU A C 1
ATOM 838 O O . GLU A 1 116 ? -27.299 -3.996 21.312 1.00 47.12 116 GLU A O 1
ATOM 843 N N . GLN A 1 117 ? -25.098 -3.876 21.003 1.00 44.31 117 GLN A N 1
ATOM 844 C CA . GLN A 1 117 ? -24.971 -2.631 21.791 1.00 44.31 117 GLN A CA 1
ATOM 845 C C . GLN A 1 117 ? -24.442 -1.368 21.096 1.00 44.31 117 GLN A C 1
ATOM 847 O O . GLN A 1 117 ? -24.164 -0.381 21.774 1.00 44.31 117 GLN A O 1
ATOM 852 N N . SER A 1 118 ? -24.369 -1.288 19.766 1.00 44.94 118 SER A N 1
ATOM 853 C CA . SER A 1 118 ? -24.079 0.011 19.130 1.00 44.94 118 SER A CA 1
ATOM 854 C C . SER A 1 118 ? -24.794 0.203 17.796 1.00 44.94 118 SER A C 1
ATOM 856 O O . SER A 1 118 ? -24.427 -0.357 16.771 1.00 44.94 118 SER A O 1
ATOM 858 N N . SER A 1 119 ? -25.798 1.083 17.789 1.00 46.62 119 SER A N 1
ATOM 859 C CA . SER A 1 119 ? -26.589 1.470 16.608 1.00 46.62 119 SER A CA 1
ATOM 860 C C . SER A 1 119 ? -25.769 2.086 15.461 1.00 46.62 119 SER A C 1
ATOM 862 O O . SER A 1 119 ? -26.283 2.230 14.353 1.00 46.62 119 SER A O 1
ATOM 864 N N . ASN A 1 120 ? -24.496 2.415 15.710 1.00 46.72 120 ASN A N 1
ATOM 865 C CA . ASN A 1 120 ? -23.575 3.030 14.753 1.00 46.72 120 ASN A CA 1
ATOM 866 C C . ASN A 1 120 ? -22.478 2.073 14.236 1.00 46.72 120 ASN A C 1
ATOM 868 O O . ASN A 1 120 ? -21.694 2.470 13.377 1.00 46.72 120 ASN A O 1
ATOM 872 N N . ILE A 1 121 ? -22.394 0.830 14.727 1.00 51.19 121 ILE A N 1
ATOM 873 C CA . ILE A 1 121 ? -21.459 -0.190 14.227 1.00 51.19 121 ILE A CA 1
ATOM 874 C C . ILE A 1 121 ? -22.306 -1.286 13.581 1.00 51.19 121 ILE A C 1
ATOM 876 O O . ILE A 1 121 ? -22.874 -2.135 14.262 1.00 51.19 121 ILE A O 1
ATOM 880 N N . ARG A 1 122 ? -22.467 -1.239 12.254 1.00 50.44 122 ARG A N 1
ATOM 881 C CA . ARG A 1 122 ? -23.186 -2.305 11.544 1.00 50.44 122 ARG A CA 1
ATOM 882 C C . ARG A 1 122 ? -22.362 -3.587 11.615 1.00 50.44 122 ARG A C 1
ATOM 884 O O . ARG A 1 122 ? -21.184 -3.581 11.273 1.00 50.44 122 ARG A O 1
ATOM 891 N N . ALA A 1 123 ? -22.987 -4.666 12.081 1.00 49.75 123 ALA A N 1
ATOM 892 C CA . ALA A 1 123 ? -22.352 -5.972 12.189 1.00 49.75 123 ALA A CA 1
ATOM 893 C C . ALA A 1 123 ? -21.873 -6.470 10.818 1.00 49.75 123 ALA A C 1
ATOM 895 O O . ALA A 1 123 ? -22.589 -6.319 9.825 1.00 49.75 123 ALA A O 1
ATOM 896 N N . LEU A 1 124 ? -20.731 -7.162 10.795 1.00 48.34 124 LEU A N 1
ATOM 897 C CA . LEU A 1 124 ? -20.164 -7.865 9.631 1.00 48.34 124 LEU A CA 1
ATOM 898 C C . LEU A 1 124 ? -21.206 -8.684 8.850 1.00 48.34 124 LEU A C 1
ATOM 900 O O . LEU A 1 124 ? -21.245 -8.659 7.622 1.00 48.34 124 LEU A O 1
ATOM 904 N N . ALA A 1 125 ? -22.114 -9.354 9.569 1.00 43.66 125 ALA A N 1
ATOM 905 C CA . ALA A 1 125 ? -23.174 -10.179 8.988 1.00 43.66 125 ALA A CA 1
ATOM 906 C C . ALA A 1 125 ? -24.171 -9.392 8.116 1.00 43.66 125 ALA A C 1
ATOM 908 O O . ALA A 1 125 ? -24.803 -9.968 7.234 1.00 43.66 125 ALA A O 1
ATOM 909 N N . SER A 1 126 ? -24.308 -8.081 8.337 1.00 50.28 126 SER A N 1
ATOM 910 C CA . SER A 1 126 ? -25.251 -7.226 7.606 1.00 50.28 126 SER A CA 1
ATOM 911 C C . SER A 1 126 ? -24.703 -6.663 6.289 1.00 50.28 126 SER A C 1
ATOM 913 O O . SER A 1 126 ? -25.447 -6.009 5.560 1.00 50.28 126 SER A O 1
ATOM 915 N N . GLU A 1 127 ? -23.429 -6.920 5.966 1.00 52.59 127 GLU A N 1
ATOM 916 C CA . GLU A 1 127 ? -22.750 -6.349 4.790 1.00 52.59 127 GLU A CA 1
ATOM 917 C C . GLU A 1 127 ? -22.199 -7.414 3.820 1.00 52.59 127 GLU A C 1
ATOM 919 O O . GLU A 1 127 ? -21.562 -7.079 2.819 1.00 52.59 127 GLU A O 1
ATOM 924 N N . SER A 1 128 ? -22.480 -8.698 4.075 1.00 44.06 128 SER A N 1
ATOM 925 C CA . SER A 1 128 ? -22.128 -9.797 3.167 1.00 44.06 128 SER A CA 1
ATOM 926 C C . SER A 1 128 ? -22.764 -9.595 1.782 1.00 44.06 128 SER A C 1
ATOM 928 O O . SER A 1 128 ? -23.964 -9.348 1.672 1.00 44.06 128 SER A O 1
ATOM 930 N N . GLY A 1 129 ? -21.951 -9.654 0.721 1.00 43.59 129 GLY A N 1
ATOM 931 C CA . GLY A 1 129 ? -22.380 -9.434 -0.669 1.00 43.59 129 GLY A CA 1
ATOM 932 C C . GLY A 1 129 ? -22.546 -7.967 -1.100 1.00 43.59 129 GLY A C 1
ATOM 933 O O . GLY A 1 129 ? -22.879 -7.711 -2.256 1.00 43.59 129 GLY A O 1
ATOM 934 N N . SER A 1 130 ? -22.303 -6.991 -0.217 1.00 49.19 130 SER A N 1
ATOM 935 C CA . SER A 1 130 ? -22.322 -5.567 -0.577 1.00 49.19 130 SER A CA 1
ATOM 936 C C . SER A 1 130 ? -20.989 -5.137 -1.193 1.00 49.19 130 SER A C 1
ATOM 938 O O . SER A 1 130 ? -19.938 -5.293 -0.578 1.00 49.19 130 SER A O 1
ATOM 940 N N . SER A 1 131 ? -21.024 -4.485 -2.361 1.00 49.22 131 SER A N 1
ATOM 941 C CA . SER A 1 131 ? -19.848 -3.810 -2.943 1.00 49.22 131 SER A CA 1
ATOM 942 C C . SER A 1 131 ? -19.401 -2.578 -2.141 1.00 49.22 131 SER A C 1
ATOM 944 O O . SER A 1 131 ? -18.398 -1.939 -2.464 1.00 49.22 131 SER A O 1
ATOM 946 N N . THR A 1 132 ? -20.176 -2.194 -1.124 1.00 51.47 132 THR A N 1
ATOM 947 C CA . THR A 1 132 ? -19.889 -1.086 -0.222 1.00 51.47 132 THR A CA 1
ATOM 948 C C . THR A 1 132 ? -20.186 -1.498 1.220 1.00 51.47 132 THR A C 1
ATOM 950 O O . THR A 1 132 ? -21.285 -1.227 1.711 1.00 51.47 132 THR A O 1
ATOM 953 N N . LYS A 1 133 ? -19.223 -2.110 1.914 1.00 60.50 133 LYS A N 1
ATOM 954 C CA . LYS A 1 133 ? -19.334 -2.363 3.355 1.00 60.50 133 LYS A CA 1
ATOM 955 C C . LYS A 1 133 ? -18.945 -1.086 4.111 1.00 60.50 133 LYS A C 1
ATOM 957 O O . LYS A 1 133 ? -18.036 -0.360 3.692 1.00 60.50 133 LYS A O 1
ATOM 962 N N . ASN A 1 134 ? -19.655 -0.733 5.179 1.00 59.75 134 ASN A N 1
ATOM 963 C CA . ASN A 1 134 ? -19.212 0.308 6.109 1.00 59.75 134 ASN A CA 1
ATOM 964 C C . ASN A 1 134 ? -17.970 -0.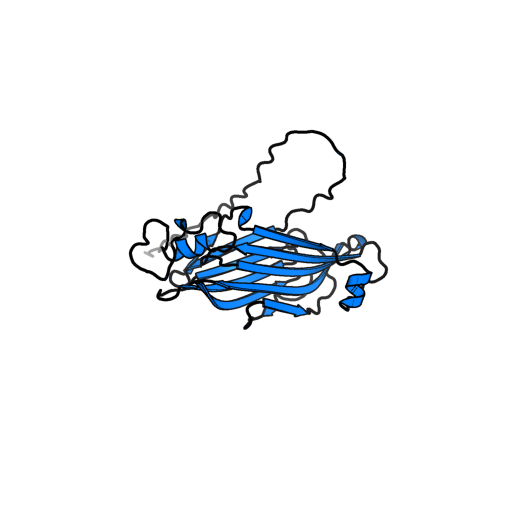138 6.885 1.00 59.75 134 ASN A C 1
ATOM 966 O O . ASN A 1 134 ? -17.315 0.715 7.482 1.00 59.75 134 ASN A O 1
ATOM 970 N N . SER A 1 135 ? -17.639 -1.433 6.847 1.00 64.69 135 SER A N 1
ATOM 971 C CA . SER A 1 135 ? -16.366 -1.972 7.305 1.00 64.69 135 SER A CA 1
ATOM 972 C C . SER A 1 135 ? -15.205 -1.873 6.314 1.00 64.69 135 SER A C 1
ATOM 974 O O . SER A 1 135 ? -14.117 -2.238 6.734 1.00 64.69 135 SER A O 1
ATOM 976 N N . ASP A 1 136 ? -15.349 -1.374 5.069 1.00 73.12 136 ASP A N 1
ATOM 977 C CA . ASP A 1 136 ? -14.199 -1.372 4.137 1.00 73.12 136 ASP A CA 1
ATOM 978 C C . ASP A 1 136 ? -13.020 -0.576 4.734 1.00 73.12 136 ASP A C 1
ATOM 980 O O . ASP A 1 136 ? -13.074 0.655 4.867 1.00 73.12 136 ASP A O 1
ATOM 984 N N . VAL A 1 137 ? -11.914 -1.266 5.006 1.00 86.19 137 VAL A N 1
ATOM 985 C CA . VAL A 1 137 ? -10.647 -0.652 5.408 1.00 86.19 137 VAL A CA 1
ATOM 986 C C . VAL A 1 137 ? -9.640 -0.986 4.327 1.00 86.19 137 VAL A C 1
ATOM 988 O O . VAL A 1 137 ? -8.948 -1.998 4.378 1.00 86.19 137 VAL A O 1
ATOM 991 N N . LYS A 1 138 ? -9.570 -0.112 3.321 1.00 91.12 138 LYS A N 1
ATOM 992 C CA . LYS A 1 138 ? -8.723 -0.327 2.144 1.00 91.12 138 LYS A CA 1
ATOM 993 C C . LYS A 1 138 ? -7.380 0.359 2.310 1.00 91.12 138 LYS A C 1
ATOM 995 O O . LYS A 1 138 ? -7.332 1.576 2.505 1.00 91.12 138 LYS A O 1
ATOM 1000 N N . VAL A 1 139 ? -6.301 -0.403 2.171 1.00 94.94 139 VAL A N 1
ATOM 1001 C CA . VAL A 1 139 ? -4.915 0.076 2.223 1.00 94.94 139 VAL A CA 1
ATOM 1002 C C . VAL A 1 139 ? -4.201 -0.329 0.938 1.00 94.94 139 VAL A C 1
ATOM 1004 O O . VAL A 1 139 ? -4.256 -1.480 0.521 1.00 94.94 139 VAL A O 1
ATOM 1007 N N . THR A 1 140 ? -3.547 0.630 0.285 1.00 96.56 140 THR A N 1
ATOM 1008 C CA . THR A 1 140 ? -2.833 0.423 -0.982 1.00 96.56 140 THR A CA 1
ATOM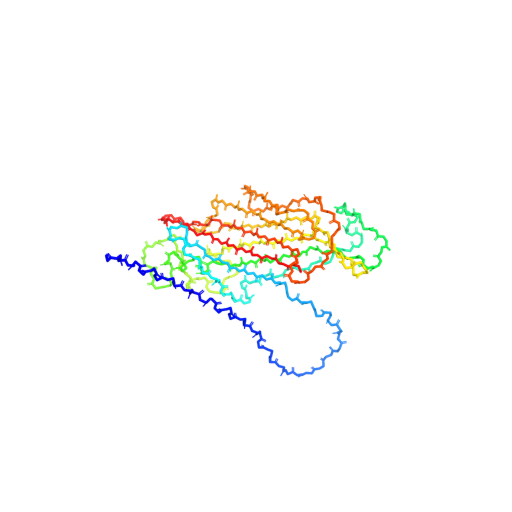 1009 C C . THR A 1 140 ? -1.356 0.765 -0.825 1.00 96.56 140 THR A C 1
ATOM 1011 O O . THR A 1 140 ? -1.018 1.808 -0.257 1.00 96.56 140 THR A O 1
ATOM 1014 N N . ALA A 1 141 ? -0.485 -0.071 -1.387 1.00 97.00 141 ALA A N 1
ATOM 1015 C CA . ALA A 1 141 ? 0.942 0.191 -1.560 1.00 97.00 141 ALA A CA 1
ATOM 1016 C C . ALA A 1 141 ? 1.330 -0.068 -3.021 1.00 97.00 141 ALA A C 1
ATOM 1018 O O . ALA A 1 141 ? 0.922 -1.075 -3.605 1.00 97.00 141 ALA A O 1
ATOM 1019 N N . GLY A 1 142 ? 2.102 0.834 -3.628 1.00 96.81 142 GLY A N 1
ATOM 1020 C CA . GLY A 1 142 ? 2.475 0.697 -5.031 1.00 96.81 142 GLY A CA 1
ATOM 1021 C C . GLY A 1 142 ? 3.698 1.498 -5.454 1.00 96.81 142 GLY A C 1
ATOM 1022 O O . GLY A 1 142 ? 4.110 2.471 -4.813 1.00 96.81 142 GLY A O 1
ATOM 1023 N N . LEU A 1 143 ? 4.271 1.069 -6.575 1.00 95.38 143 LEU A N 1
ATOM 1024 C CA . LEU A 1 143 ? 5.430 1.673 -7.216 1.00 95.38 143 LEU A CA 1
ATOM 1025 C C . LEU A 1 143 ? 5.160 1.894 -8.701 1.00 95.38 143 LEU A C 1
ATOM 1027 O O . LEU A 1 143 ? 4.505 1.098 -9.371 1.00 95.38 143 LEU A O 1
ATOM 1031 N N . THR A 1 144 ? 5.697 2.984 -9.240 1.00 94.38 144 THR A N 1
ATOM 1032 C CA . THR A 1 144 ? 5.999 3.044 -10.670 1.00 94.38 144 THR A CA 1
ATOM 1033 C C . THR A 1 144 ? 7.485 2.809 -10.836 1.00 94.38 144 THR A C 1
ATOM 1035 O O . THR A 1 144 ? 8.288 3.504 -10.211 1.00 94.38 144 THR A O 1
ATOM 1038 N N . TYR A 1 145 ? 7.850 1.834 -11.656 1.00 92.06 145 TYR A N 1
ATOM 1039 C CA . TYR A 1 145 ? 9.231 1.432 -11.871 1.00 92.06 145 TYR A CA 1
ATOM 1040 C C . TYR A 1 145 ? 9.478 1.128 -13.342 1.00 92.06 145 TYR A C 1
ATOM 1042 O O . TYR A 1 145 ? 8.560 0.759 -14.072 1.00 92.06 145 TYR A O 1
ATOM 1050 N N . SER A 1 146 ? 10.723 1.264 -13.776 1.00 90.69 146 SER A N 1
ATOM 1051 C CA . SER A 1 146 ? 11.162 0.726 -15.059 1.00 90.69 146 SER A CA 1
ATOM 1052 C C . SER A 1 146 ? 12.128 -0.416 -14.817 1.00 90.69 146 SER A C 1
ATOM 1054 O O . SER A 1 146 ? 13.017 -0.304 -13.973 1.00 90.69 146 SER A O 1
ATOM 1056 N N . ALA A 1 147 ? 11.955 -1.495 -15.567 1.00 90.25 147 ALA A N 1
ATOM 1057 C CA . ALA A 1 147 ? 12.851 -2.636 -15.604 1.00 90.25 147 ALA A CA 1
ATOM 1058 C C . ALA A 1 147 ? 13.550 -2.673 -16.966 1.00 90.25 147 ALA A C 1
ATOM 1060 O O . ALA A 1 147 ? 12.908 -2.473 -17.998 1.00 90.25 147 ALA A O 1
ATOM 1061 N N . ASN A 1 148 ? 14.856 -2.929 -16.966 1.00 89.12 148 ASN A N 1
ATOM 1062 C CA . ASN A 1 148 ? 15.635 -3.187 -18.168 1.00 89.12 148 ASN A CA 1
ATOM 1063 C C . ASN A 1 148 ? 16.122 -4.638 -18.121 1.00 89.12 148 ASN A C 1
ATOM 1065 O O . ASN A 1 148 ? 16.987 -4.992 -17.314 1.00 89.12 148 ASN A O 1
ATOM 1069 N N . ALA A 1 149 ? 15.542 -5.477 -18.978 1.00 86.38 149 ALA A N 1
ATOM 1070 C CA . ALA A 1 149 ? 15.858 -6.902 -19.013 1.00 86.38 149 ALA A CA 1
ATOM 1071 C C . ALA A 1 149 ? 17.266 -7.176 -19.567 1.00 86.38 149 ALA A C 1
ATOM 1073 O O . ALA A 1 149 ? 17.917 -8.114 -19.117 1.00 86.38 149 ALA A O 1
ATOM 1074 N N . GLY A 1 150 ? 17.757 -6.348 -20.498 1.00 86.44 150 GLY A N 1
ATOM 1075 C CA . GLY A 1 150 ? 19.088 -6.506 -21.092 1.00 86.44 150 GLY A CA 1
ATOM 1076 C C . GLY A 1 150 ? 20.223 -6.276 -20.090 1.00 86.44 150 GLY A C 1
ATOM 1077 O O . GLY A 1 150 ? 21.243 -6.957 -20.144 1.00 86.44 150 GLY A O 1
ATOM 1078 N N . ASN A 1 151 ? 20.018 -5.361 -19.141 1.00 86.94 151 ASN A N 1
ATOM 1079 C CA . ASN A 1 151 ? 21.002 -4.985 -18.126 1.00 86.94 151 ASN A CA 1
ATOM 1080 C C . ASN A 1 151 ? 20.716 -5.579 -16.735 1.00 86.94 151 ASN A C 1
ATOM 1082 O O . ASN A 1 151 ? 21.515 -5.384 -15.821 1.00 86.94 151 ASN A O 1
ATOM 1086 N N . ASN A 1 152 ? 19.592 -6.284 -16.556 1.00 89.12 152 ASN A N 1
ATOM 1087 C CA . ASN A 1 152 ? 19.090 -6.751 -15.259 1.00 89.12 152 ASN A CA 1
ATOM 1088 C C . ASN A 1 152 ? 19.055 -5.626 -14.203 1.00 89.12 152 ASN A C 1
ATOM 1090 O O . ASN A 1 152 ? 19.550 -5.770 -13.080 1.00 89.12 152 ASN A O 1
ATOM 1094 N N . THR A 1 153 ? 18.499 -4.473 -14.580 1.00 90.25 153 THR A N 1
ATOM 1095 C CA . THR A 1 153 ? 18.405 -3.294 -13.712 1.00 90.25 153 THR A CA 1
ATOM 1096 C C . THR A 1 153 ? 16.972 -2.808 -13.547 1.00 90.25 153 THR A C 1
ATOM 1098 O O . THR A 1 153 ? 16.106 -3.029 -14.393 1.00 90.25 153 THR A O 1
ATOM 1101 N N . VAL A 1 154 ? 16.724 -2.118 -12.436 1.00 91.06 154 VAL A N 1
ATOM 1102 C CA . VAL A 1 154 ? 15.439 -1.507 -12.096 1.00 91.06 154 VAL A CA 1
ATOM 1103 C C . VAL A 1 154 ? 15.642 -0.095 -11.538 1.00 91.06 154 VAL A C 1
ATOM 1105 O O . VAL A 1 154 ? 16.622 0.166 -10.834 1.00 91.06 154 VAL A O 1
ATOM 1108 N N . LYS A 1 155 ? 14.722 0.820 -11.856 1.00 90.62 155 LYS A N 1
ATOM 1109 C CA . LYS A 1 155 ? 14.624 2.166 -11.264 1.00 90.62 155 LYS A CA 1
ATOM 1110 C C . LYS A 1 155 ? 13.193 2.423 -10.801 1.00 90.62 155 LYS A C 1
ATOM 1112 O O . LYS A 1 155 ? 12.255 2.117 -11.532 1.00 90.62 155 LYS A O 1
ATOM 1117 N N . VAL A 1 156 ? 13.007 3.015 -9.626 1.00 91.88 156 VAL A N 1
ATOM 1118 C CA . VAL A 1 156 ? 11.695 3.451 -9.124 1.00 91.88 156 VAL A CA 1
ATOM 1119 C C . VAL A 1 156 ? 11.484 4.924 -9.459 1.00 91.88 156 VAL A C 1
ATOM 1121 O O . VAL A 1 156 ? 12.211 5.789 -8.994 1.00 91.88 156 VAL A O 1
ATOM 1124 N N . SER A 1 157 ? 10.463 5.251 -10.239 1.00 91.56 157 SER A N 1
ATOM 1125 C CA . SER A 1 157 ? 10.173 6.639 -10.616 1.00 91.56 157 SER A CA 1
ATOM 1126 C C . SER A 1 157 ? 9.094 7.282 -9.750 1.00 91.56 157 SER A C 1
ATOM 1128 O O . SER A 1 157 ? 9.080 8.504 -9.582 1.00 91.56 157 SER A O 1
ATOM 1130 N N . ARG A 1 158 ? 8.177 6.483 -9.191 1.00 93.31 158 ARG A N 1
ATOM 1131 C CA . ARG A 1 158 ? 7.133 6.961 -8.275 1.00 93.31 158 ARG A CA 1
ATOM 1132 C C . ARG A 1 158 ? 6.880 5.959 -7.162 1.00 93.31 158 ARG A C 1
ATOM 1134 O O . ARG A 1 158 ? 6.922 4.755 -7.399 1.00 93.31 158 ARG A O 1
ATOM 1141 N N . ALA A 1 159 ? 6.544 6.462 -5.985 1.00 94.81 159 ALA A N 1
ATOM 1142 C CA . ALA A 1 159 ? 6.075 5.656 -4.870 1.00 94.81 159 ALA A CA 1
ATOM 1143 C C . ALA A 1 159 ? 4.749 6.235 -4.369 1.00 94.81 159 ALA A C 1
ATOM 1145 O O . ALA A 1 159 ? 4.620 7.447 -4.153 1.00 94.81 159 ALA A O 1
ATOM 1146 N N . PHE A 1 160 ? 3.731 5.386 -4.270 1.00 96.88 160 PHE A N 1
ATOM 1147 C CA . PHE A 1 160 ? 2.360 5.821 -4.047 1.00 96.88 160 PHE A CA 1
ATOM 1148 C C . PHE A 1 160 ? 1.592 4.831 -3.181 1.00 96.88 160 PHE A C 1
ATOM 1150 O O . PHE A 1 160 ? 1.975 3.677 -2.998 1.00 96.88 160 PHE A O 1
ATOM 1157 N N . GLY A 1 161 ? 0.481 5.309 -2.648 1.00 97.12 161 GLY A N 1
ATOM 1158 C CA . GLY A 1 161 ? -0.383 4.518 -1.801 1.00 97.12 161 GLY A CA 1
ATOM 1159 C C . GLY A 1 161 ? -1.638 5.288 -1.450 1.00 97.12 161 GLY A C 1
ATOM 1160 O O . GLY A 1 161 ? -1.819 6.457 -1.814 1.00 97.12 161 GLY A O 1
ATOM 1161 N N . SER A 1 162 ? -2.531 4.601 -0.762 1.00 96.56 162 SER A N 1
ATOM 1162 C CA . SER A 1 162 ? -3.758 5.199 -0.274 1.00 96.56 162 SER A CA 1
ATOM 1163 C C . SER A 1 162 ? -4.290 4.437 0.924 1.00 96.56 162 SER A C 1
ATOM 1165 O O . SER A 1 162 ? -3.970 3.272 1.155 1.00 96.56 162 SER A O 1
ATOM 1167 N N . THR A 1 163 ? -5.124 5.122 1.686 1.00 94.44 163 THR A N 1
ATOM 1168 C CA . THR A 1 163 ? -5.963 4.536 2.718 1.00 94.44 163 THR A CA 1
ATOM 1169 C C . THR A 1 163 ? -7.358 5.126 2.584 1.00 94.44 163 THR A C 1
ATOM 1171 O O . THR A 1 163 ? -7.485 6.347 2.435 1.00 94.44 163 THR A O 1
ATOM 1174 N N . VAL A 1 164 ? -8.394 4.312 2.711 1.00 87.19 164 VAL A N 1
ATOM 1175 C CA . VAL A 1 164 ? -9.779 4.787 2.678 1.00 87.19 164 VAL A CA 1
ATOM 1176 C C . VAL A 1 164 ? -10.349 4.801 4.094 1.00 87.19 164 VAL A C 1
ATOM 1178 O O . VAL A 1 164 ? -10.227 3.822 4.820 1.00 87.19 164 VAL A O 1
ATOM 1181 N N . ASN A 1 165 ? -10.972 5.919 4.473 1.00 77.75 165 ASN A N 1
ATOM 1182 C CA . ASN A 1 165 ? -11.813 5.995 5.667 1.00 77.75 165 ASN A CA 1
ATOM 1183 C C . ASN A 1 165 ? -13.253 5.713 5.244 1.00 77.75 165 ASN A C 1
ATOM 1185 O O . ASN A 1 165 ? -13.745 6.366 4.317 1.00 77.75 165 ASN A O 1
ATOM 1189 N N . LYS A 1 166 ? -13.934 4.789 5.918 1.00 76.31 166 LYS A N 1
ATOM 1190 C CA . LYS A 1 166 ? -15.331 4.476 5.626 1.00 76.31 166 LYS A CA 1
ATOM 1191 C C . LYS A 1 166 ? -16.054 3.987 6.875 1.00 76.31 166 LYS A C 1
ATOM 1193 O O . LYS A 1 166 ? -15.467 3.338 7.735 1.00 76.31 166 LYS A O 1
ATOM 1198 N N . GLY A 1 167 ? -17.336 4.342 6.962 1.00 74.88 167 GLY A N 1
ATOM 1199 C CA . GLY A 1 167 ? -18.177 4.004 8.103 1.00 74.88 167 GLY A CA 1
ATOM 1200 C C . GLY A 1 167 ? -17.576 4.497 9.418 1.00 74.88 167 GLY A C 1
ATOM 1201 O O . GLY A 1 167 ? -17.207 5.664 9.545 1.00 74.88 167 GLY A O 1
ATOM 1202 N N . SER A 1 168 ? -17.477 3.585 10.382 1.00 76.94 168 SER A N 1
ATOM 1203 C CA . SER A 1 168 ? -16.977 3.861 11.735 1.00 76.94 168 SER A CA 1
ATOM 1204 C C . SER A 1 168 ? -15.461 3.695 11.869 1.00 76.94 168 SER A C 1
ATOM 1206 O O . SER A 1 168 ? -14.912 3.993 12.931 1.00 76.94 168 SER A O 1
ATOM 1208 N N . TYR A 1 169 ? -14.782 3.258 10.804 1.00 85.44 169 TYR A N 1
ATOM 1209 C CA . TYR A 1 169 ? -13.337 3.061 10.758 1.00 85.44 169 TYR A CA 1
ATOM 1210 C C . TYR A 1 169 ? -12.654 4.287 10.156 1.00 85.44 169 TYR A C 1
ATOM 1212 O O . TYR A 1 169 ? -13.011 4.771 9.077 1.00 85.44 169 TYR A O 1
ATOM 1220 N N . TYR A 1 170 ? -11.631 4.793 10.838 1.00 86.94 170 TYR A N 1
ATOM 1221 C CA . TYR A 1 170 ? -10.881 5.947 10.359 1.00 86.94 170 TYR A CA 1
ATOM 1222 C C . TYR A 1 170 ? -9.386 5.824 10.636 1.00 86.94 170 TYR A C 1
ATOM 1224 O O . TYR A 1 170 ? -8.940 5.392 11.700 1.00 86.94 170 TYR A O 1
ATOM 1232 N N . VAL A 1 171 ? -8.594 6.246 9.655 1.00 91.56 171 VAL A N 1
ATOM 1233 C CA . VAL A 1 171 ? -7.135 6.279 9.709 1.00 91.56 171 VAL A CA 1
ATOM 1234 C C . VAL A 1 171 ? -6.692 7.564 10.400 1.00 91.56 171 VAL A C 1
ATOM 1236 O O . VAL A 1 171 ? -6.972 8.668 9.925 1.00 91.56 171 VAL A O 1
ATOM 1239 N N . LYS A 1 172 ? -5.982 7.419 11.520 1.00 91.81 172 LYS A N 1
ATOM 1240 C CA . LYS A 1 172 ? -5.443 8.519 12.327 1.00 91.81 172 LYS A CA 1
ATOM 1241 C C . LYS A 1 172 ? -4.101 9.026 11.804 1.00 91.81 172 LYS A C 1
ATOM 1243 O O . LYS A 1 172 ? -3.864 10.230 11.798 1.00 91.81 172 LYS A O 1
ATOM 1248 N N . SER A 1 173 ? -3.220 8.118 11.402 1.00 93.69 173 SER A N 1
ATOM 1249 C CA . SER A 1 173 ? -1.888 8.436 10.880 1.00 93.69 173 SER A CA 1
ATOM 1250 C C . SER A 1 173 ? -1.442 7.387 9.871 1.00 93.69 173 SER A C 1
ATOM 1252 O O . SER A 1 173 ? -2.044 6.314 9.765 1.00 93.69 173 SER A O 1
ATOM 1254 N N . ARG A 1 174 ? -0.414 7.729 9.093 1.00 95.25 174 ARG A N 1
ATOM 1255 C CA . ARG A 1 174 ? 0.102 6.917 7.995 1.00 95.25 174 ARG A CA 1
ATOM 1256 C C . ARG A 1 174 ? 1.610 7.055 7.943 1.00 95.25 174 ARG A C 1
ATOM 1258 O O . ARG A 1 174 ? 2.100 8.184 7.944 1.00 95.25 174 ARG A O 1
ATOM 1265 N N . ASP A 1 175 ? 2.290 5.932 7.797 1.00 96.31 175 ASP A N 1
ATOM 1266 C CA . ASP A 1 175 ? 3.701 5.895 7.448 1.00 96.31 175 ASP A CA 1
ATOM 1267 C C . ASP A 1 175 ? 3.846 5.134 6.134 1.00 96.31 175 ASP A C 1
ATOM 1269 O O . ASP A 1 175 ? 3.162 4.144 5.880 1.00 96.31 175 ASP A O 1
ATOM 1273 N N . PHE A 1 176 ? 4.704 5.630 5.257 1.00 96.75 176 PHE A N 1
ATOM 1274 C CA . PHE A 1 176 ? 4.933 5.029 3.957 1.00 96.75 176 PHE A CA 1
ATOM 1275 C C . PHE A 1 176 ? 6.424 4.876 3.717 1.00 96.75 176 PHE A C 1
ATOM 1277 O O . PHE A 1 176 ? 7.191 5.831 3.856 1.00 96.75 176 PHE A O 1
ATOM 1284 N N . PHE A 1 177 ? 6.827 3.677 3.324 1.00 94.50 177 PHE A N 1
ATOM 1285 C CA . PHE A 1 177 ? 8.214 3.324 3.086 1.00 94.50 177 PHE A CA 1
ATOM 1286 C C . PHE A 1 177 ? 8.360 2.769 1.684 1.00 94.50 177 PHE A C 1
ATOM 1288 O O . PHE A 1 177 ? 7.487 2.064 1.189 1.00 94.50 177 PHE A O 1
ATOM 1295 N N . TRP A 1 178 ? 9.488 3.034 1.045 1.00 93.50 178 TRP A N 1
ATOM 1296 C CA . TRP A 1 178 ? 9.850 2.327 -0.174 1.00 93.50 178 TRP A CA 1
ATOM 1297 C C . TRP A 1 178 ? 11.357 2.206 -0.297 1.00 93.50 178 TRP A C 1
ATOM 1299 O O . TRP A 1 178 ? 12.129 2.952 0.322 1.00 93.50 178 TRP A O 1
ATOM 1309 N N . ARG A 1 179 ? 11.780 1.245 -1.112 1.00 91.19 179 ARG A N 1
ATOM 1310 C CA . ARG A 1 179 ? 13.189 1.037 -1.409 1.00 91.19 179 ARG A CA 1
ATOM 1311 C C . ARG A 1 179 ? 13.365 0.337 -2.745 1.00 91.19 179 ARG A C 1
ATOM 1313 O O . ARG A 1 179 ? 12.637 -0.594 -3.063 1.00 91.19 179 ARG A O 1
ATOM 1320 N N . ASN A 1 180 ? 14.406 0.738 -3.462 1.00 91.06 180 ASN A N 1
ATOM 1321 C CA . ASN A 1 180 ? 15.057 -0.073 -4.480 1.00 91.06 180 ASN A CA 1
ATOM 1322 C C . ASN A 1 180 ? 16.367 -0.597 -3.869 1.00 91.06 180 ASN A C 1
ATOM 1324 O O . ASN A 1 180 ? 17.274 0.205 -3.668 1.00 91.06 180 ASN A O 1
ATOM 1328 N N . PRO A 1 181 ? 16.482 -1.877 -3.469 1.00 82.06 181 PRO A N 1
ATOM 1329 C CA . PRO A 1 181 ? 17.618 -2.344 -2.671 1.00 82.06 181 PRO A CA 1
ATOM 1330 C C . PRO A 1 181 ? 18.998 -2.184 -3.306 1.00 82.06 181 PRO A C 1
ATOM 1332 O O . PRO A 1 181 ? 19.973 -2.061 -2.565 1.00 82.06 181 PRO A O 1
ATOM 1335 N N . GLY A 1 182 ? 19.078 -2.140 -4.638 1.00 76.56 182 GLY A N 1
ATOM 1336 C CA . GLY A 1 182 ? 20.319 -1.835 -5.349 1.00 76.56 182 GLY A CA 1
ATOM 1337 C C . GLY A 1 182 ? 20.695 -0.344 -5.333 1.00 76.56 182 GLY A C 1
ATOM 1338 O O . GLY A 1 182 ? 21.775 0.017 -5.794 1.00 76.56 182 GLY A O 1
ATOM 1339 N N . ASN A 1 183 ? 19.827 0.520 -4.805 1.00 77.00 183 ASN A N 1
ATOM 1340 C CA . ASN A 1 183 ? 20.020 1.957 -4.680 1.00 77.00 183 ASN A CA 1
ATOM 1341 C C . ASN A 1 183 ? 19.946 2.398 -3.200 1.00 77.00 183 ASN A C 1
ATOM 1343 O O . ASN A 1 183 ? 19.415 1.697 -2.334 1.00 77.00 183 ASN A O 1
ATOM 1347 N N . PHE A 1 184 ? 20.549 3.540 -2.872 1.00 67.62 184 PHE A N 1
ATOM 1348 C CA . PHE A 1 184 ? 20.783 3.987 -1.495 1.00 67.62 184 PHE A CA 1
ATOM 1349 C C . PHE A 1 184 ? 19.512 4.050 -0.626 1.00 67.62 184 PHE A C 1
ATOM 1351 O O . PHE A 1 184 ? 18.559 4.728 -0.993 1.00 67.62 184 PHE A O 1
ATOM 1358 N N . GLY A 1 185 ? 19.595 3.499 0.595 1.00 70.50 185 GLY A N 1
ATOM 1359 C CA . GLY A 1 185 ? 18.762 3.811 1.772 1.00 70.50 185 GLY A CA 1
ATOM 1360 C C . GLY A 1 185 ? 17.252 3.531 1.682 1.00 70.50 185 GLY A C 1
ATOM 1361 O O . GLY A 1 185 ? 16.600 3.781 0.676 1.00 70.50 185 GLY A O 1
ATOM 1362 N N . VAL A 1 186 ? 16.655 3.073 2.787 1.00 78.44 186 VAL A N 1
ATOM 1363 C CA . VAL A 1 186 ? 15.187 3.086 2.931 1.00 78.44 186 VAL A CA 1
ATOM 1364 C C . VAL A 1 186 ? 14.712 4.539 2.912 1.00 78.44 186 VAL A C 1
ATOM 1366 O O . VAL A 1 186 ? 15.305 5.393 3.577 1.00 78.44 186 VAL A O 1
ATOM 1369 N N . LYS A 1 187 ? 13.660 4.826 2.145 1.00 86.88 187 LYS A N 1
ATOM 1370 C CA . LYS A 1 187 ? 12.995 6.130 2.140 1.00 86.88 187 LYS A CA 1
ATOM 1371 C C . LYS A 1 187 ? 11.695 6.033 2.923 1.00 86.88 187 LYS A C 1
ATOM 1373 O O . LYS A 1 187 ? 10.998 5.025 2.827 1.00 86.88 187 LYS A O 1
ATOM 1378 N N . THR A 1 188 ? 11.384 7.092 3.662 1.00 90.06 188 THR A N 1
ATOM 1379 C CA . THR A 1 188 ? 10.193 7.179 4.509 1.00 90.06 188 THR A CA 1
ATOM 1380 C C . THR A 1 188 ? 9.463 8.482 4.237 1.00 90.06 188 THR A C 1
ATOM 1382 O O . THR A 1 188 ? 10.088 9.523 4.019 1.00 90.06 188 THR A O 1
ATOM 1385 N N . TYR A 1 189 ? 8.139 8.424 4.273 1.00 90.56 189 TYR A N 1
ATOM 1386 C CA . TYR A 1 189 ? 7.254 9.568 4.172 1.00 90.56 189 TYR A CA 1
ATOM 1387 C C . TYR A 1 189 ? 6.053 9.397 5.113 1.00 90.56 189 TYR A C 1
ATOM 1389 O O . TYR A 1 189 ? 5.650 8.274 5.402 1.00 90.56 189 TYR A O 1
ATOM 1397 N N . HIS A 1 190 ? 5.460 10.508 5.558 1.00 94.75 190 HIS A N 1
ATOM 1398 C CA . HIS A 1 190 ? 4.311 10.527 6.470 1.00 94.75 190 HIS A CA 1
ATOM 1399 C C . HIS A 1 190 ? 3.105 11.225 5.810 1.00 94.75 190 HIS A C 1
ATOM 1401 O O . HIS A 1 190 ? 2.940 12.441 5.957 1.00 94.75 190 HIS A O 1
ATOM 1407 N N . PRO A 1 191 ? 2.278 10.506 5.022 1.00 93.38 191 PRO A N 1
ATOM 1408 C CA . PRO A 1 191 ? 1.138 11.096 4.325 1.00 93.38 191 PRO A CA 1
ATOM 1409 C C . PRO A 1 191 ? 0.082 11.678 5.264 1.00 93.38 191 PRO A C 1
ATOM 1411 O O . PRO A 1 191 ? -0.475 10.993 6.119 1.00 93.38 191 PRO A O 1
ATOM 1414 N N . THR A 1 192 ? -0.276 12.942 5.038 1.00 90.62 192 THR A N 1
ATOM 1415 C CA . THR A 1 192 ? -1.395 13.600 5.735 1.00 90.62 192 THR A CA 1
ATOM 1416 C C . THR A 1 192 ? -2.730 13.401 5.014 1.00 90.62 192 THR A C 1
ATOM 1418 O O . THR A 1 192 ? -3.787 13.411 5.642 1.00 90.62 192 THR A O 1
ATOM 1421 N N . VAL A 1 193 ? -2.692 13.154 3.703 1.00 91.94 193 VAL A N 1
ATOM 1422 C CA . VAL A 1 193 ? -3.862 12.920 2.845 1.00 91.94 193 VAL A CA 1
ATOM 1423 C C . VAL A 1 193 ? -4.146 11.426 2.656 1.00 91.94 193 VAL A C 1
ATOM 1425 O O . VAL A 1 193 ? -3.259 10.588 2.809 1.00 91.94 193 VAL A O 1
ATOM 1428 N N . GLY A 1 194 ? -5.393 11.085 2.313 1.00 91.62 194 GLY A N 1
ATOM 1429 C CA . GLY A 1 194 ? -5.833 9.693 2.132 1.00 91.62 194 GLY A CA 1
ATOM 1430 C C . GLY A 1 194 ? -5.267 8.994 0.893 1.00 91.62 194 GLY A C 1
ATOM 1431 O O . GLY A 1 194 ? -5.278 7.773 0.833 1.00 91.62 194 GLY A O 1
ATOM 1432 N N . SER A 1 195 ? -4.742 9.735 -0.080 1.00 96.12 195 SER A N 1
ATOM 1433 C CA . SER A 1 195 ? -4.064 9.183 -1.254 1.00 96.12 195 SER A CA 1
ATOM 1434 C C . SER A 1 195 ? -2.856 10.042 -1.575 1.00 96.12 195 SER A C 1
ATOM 1436 O O . SER A 1 195 ? -2.955 11.269 -1.568 1.00 96.12 195 SER A O 1
ATOM 1438 N N . TRP A 1 196 ? -1.731 9.411 -1.884 1.00 96.50 196 TRP A N 1
ATOM 1439 C CA . TRP A 1 196 ? -0.481 10.102 -2.173 1.00 96.50 196 TRP A CA 1
ATOM 1440 C C . TRP A 1 196 ? 0.238 9.480 -3.355 1.00 96.50 196 TRP A C 1
ATOM 1442 O O . TRP A 1 196 ? 0.067 8.305 -3.667 1.00 96.50 196 TRP A O 1
ATOM 1452 N N . ASN A 1 197 ? 1.062 10.289 -4.014 1.00 95.56 197 ASN A N 1
ATOM 1453 C CA . ASN A 1 197 ? 1.859 9.848 -5.142 1.00 95.56 197 ASN A CA 1
ATOM 1454 C C . ASN A 1 197 ? 3.104 10.733 -5.287 1.00 95.56 197 ASN A C 1
ATOM 1456 O O . ASN A 1 197 ? 3.021 11.847 -5.808 1.00 95.56 197 ASN A O 1
ATOM 1460 N N . TYR A 1 198 ? 4.255 10.231 -4.850 1.00 91.19 198 TYR A N 1
ATOM 1461 C CA . TYR A 1 198 ? 5.512 10.974 -4.836 1.00 91.19 198 TYR A CA 1
ATOM 1462 C C . TYR A 1 198 ? 6.389 10.591 -6.020 1.00 91.19 198 TYR A C 1
ATOM 1464 O O . TYR A 1 198 ? 6.620 9.410 -6.272 1.00 91.19 198 TYR A O 1
ATOM 1472 N N . SER A 1 199 ? 6.904 11.596 -6.729 1.00 90.44 199 SER A N 1
ATOM 1473 C CA . SER A 1 199 ? 8.009 11.393 -7.665 1.00 90.44 199 SER A CA 1
ATOM 1474 C C . SER A 1 199 ? 9.269 11.040 -6.878 1.00 90.44 199 SER A C 1
ATOM 1476 O O . SER A 1 199 ? 9.563 11.674 -5.863 1.00 90.44 199 SER A O 1
ATOM 1478 N N . VAL A 1 200 ? 10.019 10.054 -7.357 1.00 87.38 200 VAL A N 1
ATOM 1479 C CA . VAL A 1 200 ? 11.255 9.588 -6.731 1.00 87.38 200 VAL A CA 1
ATOM 1480 C C . VAL A 1 200 ? 12.400 9.793 -7.713 1.00 87.38 200 VAL A C 1
ATOM 1482 O O . VAL A 1 200 ? 12.282 9.461 -8.891 1.00 87.38 200 VAL A O 1
ATOM 1485 N N . THR A 1 201 ? 13.514 10.327 -7.225 1.00 82.75 201 THR A N 1
ATOM 1486 C CA . THR A 1 201 ? 14.763 10.370 -7.988 1.00 82.75 201 THR A CA 1
ATOM 1487 C C . THR A 1 201 ? 15.568 9.125 -7.647 1.00 82.75 201 THR A C 1
ATOM 1489 O O . THR A 1 201 ? 16.339 9.121 -6.688 1.00 82.75 201 THR A O 1
ATOM 1492 N N . ASP A 1 202 ? 15.334 8.054 -8.398 1.00 85.44 202 ASP A N 1
ATOM 1493 C CA . ASP A 1 202 ? 16.024 6.776 -8.251 1.00 85.44 202 ASP A CA 1
ATOM 1494 C C . ASP A 1 202 ? 16.902 6.527 -9.485 1.00 85.44 202 ASP A C 1
ATOM 1496 O O . ASP A 1 202 ? 16.465 6.690 -10.625 1.00 85.44 202 ASP A O 1
ATOM 1500 N N . ASN A 1 203 ? 18.151 6.134 -9.260 1.00 88.06 203 ASN A N 1
ATOM 1501 C CA . ASN A 1 203 ? 19.043 5.642 -10.300 1.00 88.06 203 ASN A CA 1
ATOM 1502 C C . ASN A 1 203 ? 18.762 4.168 -10.599 1.00 88.06 203 ASN A C 1
ATOM 1504 O O . ASN A 1 203 ? 18.318 3.418 -9.724 1.00 88.06 203 ASN A O 1
ATOM 1508 N N . TRP A 1 204 ? 19.107 3.754 -11.818 1.00 89.00 204 TRP A N 1
ATOM 1509 C CA . TRP A 1 204 ? 19.174 2.345 -12.184 1.00 89.00 204 TRP A CA 1
ATOM 1510 C C . TRP A 1 204 ? 20.082 1.578 -11.232 1.00 89.00 204 TRP A C 1
ATOM 1512 O O . TRP A 1 204 ? 21.221 1.978 -10.987 1.00 89.00 204 TRP A O 1
ATOM 1522 N N . ALA A 1 205 ? 19.585 0.451 -10.743 1.00 89.31 205 ALA A N 1
ATOM 1523 C CA . ALA A 1 205 ? 20.341 -0.442 -9.894 1.00 89.31 205 ALA A CA 1
ATOM 1524 C C . ALA A 1 205 ? 20.082 -1.903 -10.250 1.00 89.31 205 ALA A C 1
ATOM 1526 O O . ALA A 1 205 ? 19.051 -2.222 -10.838 1.00 89.31 205 ALA A O 1
ATOM 1527 N N . GLY A 1 206 ? 21.021 -2.784 -9.903 1.00 87.75 206 GLY A N 1
ATOM 1528 C CA . GLY A 1 206 ? 20.891 -4.214 -10.175 1.00 87.75 206 GLY A CA 1
ATOM 1529 C C . GLY A 1 206 ? 19.642 -4.803 -9.519 1.00 87.75 206 GLY A C 1
ATOM 1530 O O . GLY A 1 206 ? 19.393 -4.575 -8.333 1.00 87.75 206 GLY A O 1
ATOM 1531 N N . TYR A 1 207 ? 18.867 -5.563 -10.291 1.00 86.25 207 TYR A N 1
ATOM 1532 C CA . TYR A 1 207 ? 17.712 -6.294 -9.786 1.00 86.25 207 TYR A CA 1
ATOM 1533 C C . TYR A 1 207 ? 18.154 -7.606 -9.126 1.00 86.25 207 TYR A C 1
ATOM 1535 O O . TYR A 1 207 ? 18.956 -8.365 -9.678 1.00 86.25 207 TYR A O 1
ATOM 1543 N N . ASN A 1 208 ? 17.605 -7.879 -7.942 1.00 81.38 208 ASN A N 1
ATOM 1544 C CA . ASN A 1 208 ? 17.797 -9.118 -7.198 1.00 81.38 208 ASN A CA 1
ATOM 1545 C C . ASN A 1 208 ? 16.426 -9.650 -6.770 1.00 81.38 208 ASN A C 1
ATOM 1547 O O . ASN A 1 208 ? 15.778 -9.050 -5.918 1.00 81.38 208 ASN A O 1
ATOM 1551 N N . GLY A 1 209 ? 16.008 -10.793 -7.318 1.00 80.12 209 GLY A N 1
ATOM 1552 C CA . GLY A 1 209 ? 14.700 -11.387 -7.017 1.00 80.12 209 GLY A CA 1
ATOM 1553 C C . GLY A 1 209 ? 14.496 -11.798 -5.552 1.00 80.12 209 GLY A C 1
ATOM 1554 O O . GLY A 1 209 ? 13.356 -11.939 -5.128 1.00 80.12 209 GLY A O 1
ATOM 1555 N N . SER A 1 210 ? 15.566 -11.959 -4.763 1.00 81.69 210 SER A N 1
ATOM 1556 C CA . SER A 1 210 ? 15.478 -12.227 -3.316 1.00 81.69 210 SER A CA 1
ATOM 1557 C C . SER A 1 210 ? 15.283 -10.960 -2.479 1.00 81.69 210 SER A C 1
ATOM 1559 O O . SER A 1 210 ? 14.950 -11.042 -1.299 1.00 81.69 210 SER A O 1
ATOM 1561 N N . ASN A 1 211 ? 15.539 -9.787 -3.057 1.00 82.75 211 ASN A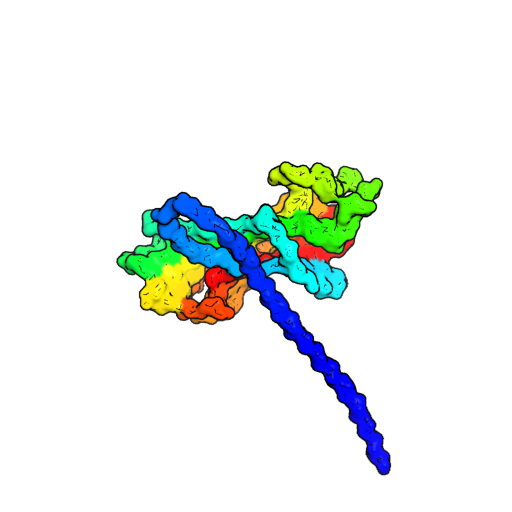 N 1
ATOM 1562 C CA . ASN A 1 211 ? 15.342 -8.493 -2.415 1.00 82.75 211 ASN A CA 1
ATOM 1563 C C . ASN A 1 211 ? 14.918 -7.467 -3.479 1.00 82.75 211 ASN A C 1
ATOM 1565 O O . ASN A 1 211 ? 15.715 -6.592 -3.843 1.00 82.75 211 ASN A O 1
ATOM 1569 N N . PRO A 1 212 ? 13.709 -7.626 -4.044 1.00 88.50 212 PRO A N 1
ATOM 1570 C CA . PRO A 1 212 ? 13.221 -6.745 -5.091 1.00 88.50 212 PRO A CA 1
ATOM 1571 C C . PRO A 1 212 ? 12.877 -5.357 -4.534 1.00 88.50 212 PRO A C 1
ATOM 1573 O O . PRO A 1 212 ? 12.760 -5.178 -3.315 1.00 88.50 212 PRO A O 1
ATOM 1576 N N . PRO A 1 213 ? 12.679 -4.354 -5.405 1.00 91.56 213 PRO A N 1
ATOM 1577 C CA . PRO A 1 213 ? 12.047 -3.110 -5.003 1.00 91.56 213 PRO A CA 1
ATOM 1578 C C . PRO A 1 213 ? 10.714 -3.350 -4.300 1.00 91.56 213 PRO A C 1
ATOM 1580 O O . PRO A 1 213 ? 9.944 -4.232 -4.683 1.00 91.56 213 PRO A O 1
ATOM 1583 N N . TYR A 1 214 ? 10.445 -2.552 -3.273 1.00 92.94 214 TYR A N 1
ATOM 1584 C CA . TYR A 1 214 ? 9.252 -2.712 -2.455 1.00 92.94 214 TYR A CA 1
ATOM 1585 C C . TYR A 1 214 ? 8.696 -1.378 -1.963 1.00 92.94 214 TYR A C 1
ATOM 1587 O O . TYR A 1 214 ? 9.414 -0.376 -1.865 1.00 92.94 214 TYR A O 1
ATOM 1595 N N . ALA A 1 215 ? 7.411 -1.394 -1.620 1.00 95.19 215 ALA A N 1
ATOM 1596 C CA . ALA A 1 215 ? 6.706 -0.330 -0.920 1.00 95.19 215 ALA A CA 1
ATOM 1597 C C . ALA A 1 215 ? 5.950 -0.909 0.280 1.00 95.19 215 ALA A C 1
ATOM 1599 O O . ALA A 1 215 ? 5.463 -2.035 0.219 1.00 95.19 215 ALA A O 1
ATOM 1600 N N . ILE A 1 216 ? 5.847 -0.144 1.362 1.00 96.12 216 ILE A N 1
ATOM 1601 C CA . ILE A 1 216 ? 5.115 -0.510 2.574 1.00 96.12 216 ILE A CA 1
ATOM 1602 C C . ILE A 1 216 ? 4.216 0.658 2.954 1.00 96.12 216 ILE A C 1
ATOM 1604 O O . ILE A 1 216 ? 4.701 1.779 3.117 1.00 96.12 216 ILE A O 1
ATOM 1608 N N . THR A 1 217 ? 2.928 0.389 3.122 1.00 97.50 217 THR A N 1
ATOM 1609 C CA . THR A 1 217 ? 1.971 1.335 3.694 1.00 97.50 217 THR A CA 1
ATOM 1610 C C . THR A 1 217 ? 1.569 0.857 5.081 1.00 97.50 217 THR A C 1
ATOM 1612 O O . THR A 1 217 ? 0.885 -0.157 5.208 1.00 97.50 217 THR A O 1
ATOM 1615 N N . ASP A 1 218 ? 1.942 1.628 6.098 1.00 96.62 218 ASP A N 1
ATOM 1616 C CA . ASP A 1 218 ? 1.485 1.465 7.473 1.00 96.62 218 ASP A CA 1
ATOM 1617 C C . ASP A 1 218 ? 0.318 2.431 7.726 1.00 96.62 218 ASP A C 1
ATOM 1619 O O . ASP A 1 218 ? 0.476 3.654 7.712 1.00 96.62 218 ASP A O 1
ATOM 1623 N N . ALA A 1 219 ? -0.874 1.886 7.958 1.00 95.56 219 ALA A N 1
ATOM 1624 C CA . ALA A 1 219 ? -2.087 2.633 8.261 1.00 95.56 219 ALA A CA 1
ATOM 1625 C C . ALA A 1 219 ? -2.513 2.397 9.710 1.00 95.56 219 ALA A C 1
ATOM 1627 O O . ALA A 1 219 ? -2.730 1.266 10.140 1.00 95.56 219 ALA A O 1
ATOM 1628 N N . PHE A 1 220 ? -2.679 3.477 10.464 1.00 95.00 220 PHE A N 1
ATOM 1629 C CA . PHE A 1 220 ? -3.072 3.414 11.863 1.00 95.00 220 PHE A CA 1
ATOM 1630 C C . PHE A 1 220 ? -4.563 3.709 12.020 1.00 95.00 220 PHE A C 1
ATOM 1632 O O . PHE A 1 220 ? -4.982 4.866 11.948 1.00 95.00 220 PHE A O 1
ATOM 1639 N N . VAL A 1 221 ? -5.361 2.671 12.241 1.00 92.88 221 VAL A N 1
ATOM 1640 C CA . VAL A 1 221 ? -6.826 2.708 12.210 1.00 92.88 221 VAL A CA 1
ATOM 1641 C C . VAL A 1 221 ? -7.422 2.683 13.613 1.00 92.88 221 VAL A C 1
ATOM 1643 O O . VAL A 1 221 ? -6.935 1.998 14.515 1.00 92.88 221 VAL A O 1
ATOM 1646 N N . ARG A 1 222 ? -8.498 3.449 13.785 1.00 90.88 222 ARG A N 1
ATOM 1647 C CA . ARG A 1 222 ? -9.351 3.480 14.973 1.00 90.88 222 ARG A CA 1
ATOM 1648 C C . ARG A 1 222 ? -10.807 3.244 14.596 1.00 90.88 222 ARG A C 1
ATOM 1650 O O . ARG A 1 222 ? -11.197 3.498 13.455 1.00 90.88 222 ARG A O 1
ATOM 1657 N N . VAL A 1 223 ? -11.591 2.823 15.584 1.00 85.62 223 VAL A N 1
ATOM 1658 C CA . VAL A 1 223 ? -13.047 2.699 15.487 1.00 85.62 223 VAL A CA 1
ATOM 1659 C C . VAL A 1 223 ? -13.703 3.776 16.344 1.00 85.62 223 VAL A C 1
ATOM 1661 O O . VAL A 1 223 ? -13.293 4.020 17.478 1.00 85.62 223 VAL A O 1
ATOM 1664 N N . TYR A 1 224 ? -14.708 4.457 15.795 1.00 81.19 224 TYR A N 1
ATOM 1665 C CA . TYR A 1 224 ? -15.431 5.503 16.513 1.00 81.19 224 TYR A CA 1
ATOM 1666 C C . TYR A 1 224 ? -16.080 4.962 17.793 1.00 81.19 224 TYR A C 1
ATOM 1668 O O . TYR A 1 224 ? -16.775 3.951 17.767 1.00 81.19 224 TYR A O 1
ATOM 1676 N N . GLY A 1 225 ? -15.876 5.670 18.907 1.00 79.81 225 GLY A N 1
ATOM 1677 C CA . GLY A 1 225 ? -16.432 5.293 20.208 1.00 79.81 225 GLY A CA 1
ATOM 1678 C C . GLY A 1 225 ? -15.713 4.133 20.904 1.00 79.81 225 GLY A C 1
ATOM 1679 O O . GLY A 1 225 ? -16.164 3.721 21.968 1.00 79.81 225 GLY A O 1
ATOM 1680 N N . MET A 1 226 ? -14.607 3.629 20.345 1.00 81.94 226 MET A N 1
ATOM 1681 C CA . MET A 1 226 ? -13.775 2.600 20.969 1.00 81.94 226 MET A CA 1
ATOM 1682 C C . MET A 1 226 ? -12.388 3.137 21.304 1.00 81.94 226 MET A C 1
ATOM 1684 O O . MET A 1 226 ? -11.819 3.959 20.580 1.00 81.94 226 MET A O 1
ATOM 1688 N N . ASP A 1 227 ? -11.831 2.624 22.396 1.00 83.75 227 ASP A N 1
ATOM 1689 C CA . ASP A 1 227 ? -10.431 2.829 22.732 1.00 83.75 227 ASP A CA 1
ATOM 1690 C C . ASP A 1 227 ? -9.530 1.876 21.941 1.00 83.75 227 ASP A C 1
ATOM 1692 O O . ASP A 1 227 ? -9.954 0.842 21.425 1.00 83.75 227 ASP A O 1
ATOM 1696 N N . GLY A 1 228 ? -8.252 2.236 21.856 1.00 86.12 228 GLY A N 1
ATOM 1697 C CA . GLY A 1 228 ? -7.256 1.459 21.129 1.00 86.12 228 GLY A CA 1
ATOM 1698 C C . GLY A 1 228 ? -7.091 1.876 19.669 1.00 86.12 228 GLY A C 1
ATOM 1699 O O . GLY A 1 228 ? -7.670 2.849 19.173 1.00 86.12 228 GLY A O 1
ATOM 1700 N N . GLN A 1 229 ? -6.172 1.185 19.004 1.00 92.38 229 GLN A N 1
ATOM 1701 C CA . GLN A 1 229 ? -5.758 1.459 17.636 1.00 92.38 229 GLN A CA 1
ATOM 1702 C C . GLN A 1 229 ? -5.045 0.230 17.077 1.00 92.38 229 GLN A C 1
ATOM 1704 O O . GLN A 1 229 ? -4.264 -0.423 17.773 1.00 92.38 229 GLN A O 1
ATOM 1709 N N . VAL A 1 230 ? -5.273 -0.036 15.800 1.00 91.94 230 VAL A N 1
ATOM 1710 C CA . VAL A 1 230 ? -4.605 -1.098 15.056 1.00 91.94 230 VAL A CA 1
ATOM 1711 C C . VAL A 1 230 ? -3.687 -0.468 14.017 1.00 91.94 230 VAL A C 1
ATOM 1713 O O . VAL A 1 230 ? -4.043 0.530 13.391 1.00 91.94 230 VAL A O 1
ATOM 1716 N N . ARG A 1 231 ? -2.498 -1.034 13.822 1.00 95.31 231 ARG A N 1
ATOM 1717 C CA . ARG A 1 231 ? -1.645 -0.739 12.670 1.00 95.31 231 ARG A CA 1
ATOM 1718 C C . ARG A 1 231 ? -1.803 -1.851 11.644 1.00 95.31 231 ARG A C 1
ATOM 1720 O O . ARG A 1 231 ? -1.554 -3.006 11.965 1.00 95.31 231 ARG A O 1
ATOM 1727 N N . ILE A 1 232 ? -2.163 -1.485 10.425 1.00 94.25 232 ILE A N 1
ATOM 1728 C CA . ILE A 1 232 ? -2.168 -2.363 9.257 1.00 94.25 232 ILE A CA 1
ATOM 1729 C C . ILE A 1 232 ? -0.911 -2.056 8.459 1.00 94.25 232 ILE A C 1
ATOM 1731 O O . ILE A 1 232 ? -0.727 -0.908 8.065 1.00 94.25 232 ILE A O 1
ATOM 1735 N N . SER A 1 233 ? -0.076 -3.056 8.210 1.00 95.62 233 SER A N 1
ATOM 1736 C CA . SER A 1 233 ? 1.087 -2.935 7.333 1.00 95.62 233 SER A CA 1
ATOM 1737 C C . SER A 1 233 ? 0.839 -3.725 6.059 1.00 95.62 233 SER A C 1
ATOM 1739 O O . SER A 1 233 ? 0.652 -4.938 6.120 1.00 95.62 233 SER A O 1
ATOM 1741 N N . VAL A 1 234 ? 0.815 -3.047 4.912 1.00 95.38 234 VAL A N 1
ATOM 1742 C CA . VAL A 1 234 ? 0.710 -3.674 3.588 1.00 95.38 234 VAL A CA 1
ATOM 1743 C C . VAL A 1 234 ? 2.036 -3.514 2.873 1.00 95.38 234 VAL A C 1
ATOM 1745 O O . VAL A 1 234 ? 2.433 -2.396 2.551 1.00 95.38 234 VAL A O 1
ATOM 1748 N N . THR A 1 235 ? 2.701 -4.630 2.592 1.00 94.44 235 THR A N 1
ATOM 1749 C CA . THR A 1 235 ? 3.936 -4.663 1.805 1.00 94.44 235 THR A CA 1
ATOM 1750 C C . THR A 1 235 ? 3.636 -5.108 0.380 1.00 94.44 235 THR A C 1
ATOM 1752 O O . THR A 1 235 ? 2.968 -6.116 0.185 1.00 94.44 235 THR A O 1
ATOM 1755 N N . TYR A 1 236 ? 4.173 -4.386 -0.599 1.00 93.88 236 TYR A N 1
ATOM 1756 C CA . TYR A 1 236 ? 4.190 -4.716 -2.024 1.00 93.88 236 TYR A CA 1
ATOM 1757 C C . TYR A 1 236 ? 5.635 -4.903 -2.498 1.00 93.88 236 TYR A C 1
ATOM 1759 O O . TYR A 1 236 ? 6.499 -4.106 -2.124 1.00 93.88 236 TYR A O 1
ATOM 1767 N N . ARG A 1 237 ? 5.894 -5.906 -3.343 1.00 91.50 237 ARG A N 1
ATOM 1768 C CA . ARG A 1 237 ? 7.207 -6.209 -3.933 1.00 91.50 237 ARG A CA 1
ATOM 1769 C C . ARG A 1 237 ? 7.101 -6.451 -5.444 1.00 91.50 237 ARG A C 1
ATOM 1771 O O . ARG A 1 237 ? 6.122 -7.039 -5.903 1.00 91.50 237 ARG A O 1
ATOM 1778 N N . VAL A 1 238 ? 8.125 -5.999 -6.176 1.00 85.69 238 VAL A N 1
ATOM 1779 C CA . VAL A 1 238 ? 8.257 -6.061 -7.650 1.00 85.69 238 VAL A CA 1
ATOM 1780 C C . VAL A 1 238 ? 8.789 -7.399 -8.165 1.00 85.69 238 VAL A C 1
ATOM 1782 O O . VAL A 1 238 ? 9.880 -7.832 -7.724 1.00 85.69 238 VAL A O 1
#

Sequence (238 aa):
MKKAVSLLLSVIVGATVSVAAVSTAQADEDTVATVATRAPEYSVEITDTTTGRTVPVVLDSDDVKNTKTEITAVEGVSRGYSLLSDASERTYTESVQIDVGDQVAAAFGLDAAHVEQSSNIRALASESGSSTKNSDVKVTAGLTYSANAGNNTVKVSRAFGSTVNKGSYYVKSRDFFWRNPGNFGVKTYHPTVGSWNYSVTDNWAGYNGSNPPYAITDAFVRVYGMDGQVRISVTYRV

Secondary structure (DSSP, 8-state):
-PPPPPP------------------------------PPPEEEEEEEETTT--EEEPP--GGGEEEEEEEE-HHHHHHTT----S-TTEEEEEEEEEEE-HHHHHHHTT--TTSTTS-TTS--GGGSTT-SS-TT--EEEEEEEEEEETTTTEEEEEEEEEEE--BTTEEEEEEEEEEE-TTSSS-EEE---SSEEEEE-----EE--TTS--EEEEEEEEEETT----EEEEEEEE-

pLDDT: mean 73.46, std 22.88, range [27.64, 97.5]

Organism: NCBI:txid518643

Radius of gyration: 21.93 Å; chains: 1; bounding box: 61×43×75 Å

Foldseek 3Di:
DDDDDDDDDDDDDDDDDDDDDDDDDDDDDDDDPPPPPDQWDKWKWKAFPVVRDIDTDDDDPVQKDKDKDKQDPVNCVVVVHPDDPDPQKIKIKIKIKGWCLQVVCVVQVLAQVPPPPDPQDDHPVVCPPPPDDLSGWIKMWIFIKMAGPVQQKIWTFKTWMFTDHGRQKDFPWKKKWWDAPQWDDIDIDTDPDRIDMDTDDTDIGHADPVDAIKMKMWTWMDGPPDDTIMIMIMMTGD